Protein AF-A0A3N5QX60-F1 (afdb_monomer_lite)

Foldseek 3Di:
DDDDDDDDPDDDWDKDKDWFWFADDDPDPDRGFTWTKIWIWTDDLFWIKIKIFTQTQDWAWQQQKWKWFQAPVGDTDTDGDAPDDDDDPDDHGPRDTQHHRRMDIDIGTQDDDDPDHGDDFGWIWIFGAHPVRHTRGDTDIDTPQFDFDWDQDPVQQWIKTWTDRNQKIWIWIAHPDPVQHQEIEIDIPDPDAPLVCLRVVLSSVVVVVVVVRHDQFKGKYWDFKCDPPPQAQHQLLLLQQVLLVPDPQHDQQVQAGVDDGRWVVSQVSCQVVVSPVSVQVSLVVVQKGKGWPTKADFDKDFLLVHPCSVVVVVVPRDRNGIGGRMITTMMMMGGNDDD

Secondary structure (DSSP, 8-state):
---------------EEEEEE-----SSSSPPP--EEEEEEEE-SSEEEEEEEE-SSS-EEGGGEEEEEE-TT--EEEEE--SS--SSS------SEE-TT-EEEEEEETT--TTSPPP-SEEEEEEEB-TTS-B-S--EEEEE---EEEEEETTTTEEEEEEEETTEEEEEEEE-SGGGTTEEEEEEE--S-HHHHHHHHHHHHHHHHHTT-S-SSEEEEEEEESS-TTS---HHHHHHHHHHHH-TTEETTTTEESSS-HHHHHHHHHHHHTTTHHHHHHHHHTTEEEEEEEEEEEEEEEGGGSTTHHHHHTTT--TT-EEEEEEEEEEEEEE----

Structure (mmCIF, N/CA/C/O backbone):
data_AF-A0A3N5QX60-F1
#
_entry.id   AF-A0A3N5QX60-F1
#
loop_
_atom_site.group_PDB
_atom_site.id
_atom_site.type_symbol
_atom_site.label_atom_id
_atom_site.label_alt_id
_atom_site.label_comp_id
_atom_site.label_asym_id
_atom_site.label_entity_id
_atom_site.label_seq_id
_atom_site.pdbx_PDB_ins_code
_atom_site.Cartn_x
_atom_site.Cartn_y
_atom_site.Cartn_z
_atom_site.occupancy
_atom_site.B_iso_or_equiv
_atom_site.auth_seq_id
_atom_site.auth_comp_id
_atom_site.auth_asym_id
_atom_site.auth_atom_id
_atom_site.pdbx_PDB_model_num
ATOM 1 N N . MET A 1 1 ? 1.894 46.424 19.458 1.00 31.61 1 MET A N 1
ATOM 2 C CA . MET A 1 1 ? 1.059 45.534 20.292 1.00 31.61 1 MET A CA 1
ATOM 3 C C . MET A 1 1 ? 0.259 44.640 19.363 1.00 31.61 1 MET A C 1
ATOM 5 O O . MET A 1 1 ? -0.677 45.132 18.765 1.00 31.61 1 MET A O 1
ATOM 9 N N . ASN A 1 2 ? 0.708 43.403 19.141 1.00 24.83 2 ASN A N 1
ATOM 10 C CA . ASN A 1 2 ? -0.075 42.291 18.583 1.00 24.83 2 ASN A CA 1
ATOM 11 C C . ASN A 1 2 ? 0.822 41.050 18.665 1.00 24.83 2 ASN A C 1
ATOM 13 O O . ASN A 1 2 ? 1.744 40.888 17.868 1.00 24.83 2 ASN A O 1
ATOM 17 N N . ARG A 1 3 ? 0.618 40.228 19.699 1.00 24.77 3 ARG A N 1
ATOM 18 C CA . ARG A 1 3 ? 1.240 38.907 19.836 1.00 24.77 3 ARG A CA 1
ATOM 19 C C . ARG A 1 3 ? 0.167 37.849 19.603 1.00 24.77 3 ARG A C 1
ATOM 21 O O . ARG A 1 3 ? -0.812 37.797 20.333 1.00 24.77 3 ARG A O 1
ATOM 28 N N . LEU A 1 4 ? 0.413 37.048 18.570 1.00 27.22 4 LEU A N 1
ATOM 29 C CA . LEU A 1 4 ? 0.244 35.595 18.494 1.00 27.22 4 LEU A CA 1
ATOM 30 C C . LEU A 1 4 ? -0.446 34.939 19.705 1.00 27.22 4 LEU A C 1
ATOM 32 O O . LEU A 1 4 ? 0.179 34.742 20.746 1.00 27.22 4 LEU A O 1
ATOM 36 N N . CYS A 1 5 ? -1.686 34.489 19.512 1.00 24.23 5 CYS A N 1
ATOM 37 C CA . CYS A 1 5 ? -2.230 33.367 20.269 1.00 24.23 5 CYS A CA 1
ATOM 38 C C . CYS A 1 5 ? -1.714 32.067 19.641 1.00 24.23 5 CYS A C 1
ATOM 40 O O . CYS A 1 5 ? -2.121 31.680 18.547 1.00 24.23 5 CYS A O 1
ATOM 42 N N . GLN A 1 6 ? -0.790 31.411 20.341 1.00 26.48 6 GLN A N 1
ATOM 43 C CA . GLN A 1 6 ? -0.439 30.015 20.114 1.00 26.48 6 GLN A CA 1
ATOM 44 C C . GLN A 1 6 ? -1.632 29.141 20.518 1.00 26.48 6 GLN A C 1
ATOM 46 O O . GLN A 1 6 ? -2.034 29.128 21.680 1.00 26.48 6 GLN A O 1
ATOM 51 N N . HIS A 1 7 ? -2.188 28.392 19.566 1.00 27.83 7 HIS A N 1
ATOM 52 C CA . HIS A 1 7 ? -3.061 27.267 19.876 1.00 27.83 7 HIS A CA 1
ATOM 53 C C . HIS A 1 7 ? -2.195 26.091 20.339 1.00 27.83 7 HIS A C 1
ATOM 55 O O . HIS A 1 7 ? -1.573 25.406 19.530 1.00 27.83 7 HIS A O 1
ATOM 61 N N . ASN A 1 8 ? -2.170 25.858 21.651 1.00 28.53 8 ASN A N 1
ATOM 62 C CA . ASN A 1 8 ? -1.775 24.575 22.219 1.00 28.53 8 ASN A CA 1
ATOM 63 C C . ASN A 1 8 ? -2.813 23.528 21.795 1.00 28.53 8 ASN A C 1
ATOM 65 O O . ASN A 1 8 ? -3.962 23.570 22.238 1.00 28.53 8 ASN A O 1
ATOM 69 N N . GLN A 1 9 ? -2.412 22.596 20.932 1.00 32.88 9 GLN A N 1
ATOM 70 C CA . GLN A 1 9 ? -3.166 21.374 20.679 1.00 32.88 9 GLN A CA 1
ATOM 71 C C . GLN A 1 9 ? -3.038 20.474 21.910 1.00 32.88 9 GLN A C 1
ATOM 73 O O . GLN A 1 9 ? -2.057 19.754 22.076 1.00 32.88 9 GLN A O 1
ATOM 78 N N . ALA A 1 10 ? -4.026 20.530 22.799 1.00 31.88 10 ALA A N 1
ATOM 79 C CA . ALA A 1 10 ? -4.240 19.460 23.757 1.00 31.88 10 ALA A CA 1
ATOM 80 C C . ALA A 1 10 ? -4.752 18.247 22.968 1.00 31.88 10 ALA A C 1
ATOM 82 O O . ALA A 1 10 ? -5.873 18.259 22.459 1.00 31.88 10 ALA A O 1
ATOM 83 N N . HIS A 1 11 ? -3.922 17.214 22.817 1.00 36.66 11 HIS A N 1
ATOM 84 C CA . HIS A 1 11 ? -4.416 15.920 22.360 1.00 36.66 11 HIS A CA 1
ATOM 85 C C . HIS A 1 11 ? -5.479 15.427 23.355 1.00 36.66 11 HIS A C 1
ATOM 87 O O . HIS A 1 11 ? -5.250 15.512 24.565 1.00 36.66 11 HIS A O 1
ATOM 93 N N . PRO A 1 12 ? -6.634 14.920 22.896 1.00 36.47 12 PRO A N 1
ATOM 94 C CA . PRO A 1 12 ? -7.616 14.349 23.802 1.00 36.47 12 PRO A CA 1
ATOM 95 C C . PRO A 1 12 ? -7.031 13.086 24.448 1.00 36.47 12 PRO A C 1
ATOM 97 O O . PRO A 1 12 ? -6.850 12.059 23.797 1.00 36.47 12 PRO A O 1
ATOM 100 N N . CYS A 1 13 ? -6.721 13.168 25.742 1.00 37.12 13 CYS A N 1
ATOM 101 C CA . CYS A 1 13 ? -6.449 11.999 26.569 1.00 37.12 13 CYS A CA 1
ATOM 102 C C . CYS A 1 13 ? -7.779 11.290 26.835 1.00 37.12 13 CYS A C 1
ATOM 104 O O . CYS A 1 13 ? -8.559 11.727 27.680 1.00 37.12 13 CYS A O 1
ATOM 106 N N . PHE A 1 14 ? -8.045 10.204 26.116 1.00 43.28 14 PHE A N 1
ATOM 107 C CA . PHE A 1 14 ? -9.149 9.311 26.448 1.00 43.28 14 PHE A CA 1
ATOM 108 C C . PHE A 1 14 ? -8.724 8.394 27.596 1.00 43.28 14 PHE A C 1
ATOM 110 O O . PHE A 1 14 ? -7.724 7.685 27.488 1.00 43.28 14 PHE A O 1
ATOM 117 N N . TRP A 1 15 ? -9.482 8.425 28.692 1.00 41.03 15 TRP A N 1
ATOM 118 C CA . TRP A 1 15 ? -9.365 7.479 29.797 1.00 41.03 15 TRP A CA 1
ATOM 119 C C . TRP A 1 15 ? -10.534 6.503 29.722 1.00 41.03 15 TRP A C 1
ATOM 121 O O . TRP A 1 15 ? -11.690 6.923 29.733 1.00 41.03 15 TRP A O 1
ATOM 131 N N . PHE A 1 16 ? -10.232 5.210 29.670 1.00 45.88 16 PHE A N 1
ATOM 132 C CA . PHE A 1 16 ? -11.214 4.155 29.895 1.00 45.88 16 PHE A CA 1
ATOM 133 C C . PHE A 1 16 ? -10.992 3.594 31.301 1.00 45.88 16 PHE A C 1
ATOM 135 O O . PHE A 1 16 ? -9.878 3.190 31.635 1.00 45.88 16 PHE A O 1
ATOM 142 N N . LEU A 1 17 ? -12.043 3.613 32.124 1.00 40.19 17 LEU A N 1
ATOM 143 C CA . LEU A 1 17 ? -12.053 3.046 33.470 1.00 40.19 17 LEU A CA 1
ATOM 144 C C . LEU A 1 17 ? -12.750 1.685 33.424 1.00 40.19 17 LEU A C 1
ATOM 146 O O . LEU A 1 17 ? -13.923 1.615 33.059 1.00 40.19 17 LEU A O 1
ATOM 150 N N . LEU A 1 18 ? -12.047 0.621 33.813 1.00 51.09 18 LEU A N 1
ATOM 151 C CA . LEU A 1 18 ? -12.627 -0.713 33.950 1.00 51.09 18 LEU A CA 1
ATOM 152 C C . LEU A 1 18 ? -12.211 -1.324 35.294 1.00 51.09 18 LEU A C 1
ATOM 154 O O . LEU A 1 18 ? -11.022 -1.454 35.585 1.00 51.09 18 LEU A O 1
ATOM 158 N N . ILE A 1 19 ? -13.200 -1.691 36.111 1.00 46.34 19 ILE A N 1
ATOM 159 C CA . ILE A 1 19 ? -13.007 -2.296 37.436 1.00 46.34 19 ILE A CA 1
ATOM 160 C C . ILE A 1 19 ? -13.284 -3.798 37.325 1.00 46.34 19 ILE A C 1
ATOM 162 O O . ILE A 1 19 ? -14.345 -4.187 36.835 1.00 46.34 19 ILE A O 1
ATOM 166 N N . LEU A 1 20 ? -12.346 -4.637 37.779 1.00 51.44 20 LEU A N 1
ATOM 167 C CA . LEU A 1 20 ? -12.436 -6.096 37.688 1.00 51.44 20 LEU A CA 1
ATOM 168 C C . LEU A 1 20 ? -12.445 -6.745 39.080 1.00 51.44 20 LEU A C 1
ATOM 170 O O . LEU A 1 20 ? -11.587 -6.449 39.906 1.00 51.44 20 LEU A O 1
ATOM 174 N N . PHE A 1 21 ? -13.365 -7.684 39.313 1.00 44.28 21 PHE A N 1
ATOM 175 C CA . PHE A 1 21 ? -13.445 -8.482 40.543 1.00 44.28 21 PHE A CA 1
ATOM 176 C C . PHE A 1 21 ? -13.280 -9.973 40.226 1.00 44.28 21 PHE A C 1
ATOM 178 O O . PHE A 1 21 ? -13.957 -10.471 39.325 1.00 44.28 21 PHE A O 1
ATOM 185 N N . LEU A 1 22 ? -12.436 -10.699 40.974 1.00 48.44 22 LEU A N 1
ATOM 186 C CA . LEU A 1 22 ? -12.289 -12.156 40.850 1.00 48.44 22 LEU A CA 1
ATOM 187 C C . LEU A 1 22 ? -12.223 -12.879 42.189 1.00 48.44 22 LEU A C 1
ATOM 189 O O . LEU A 1 22 ? -11.431 -12.543 43.060 1.00 48.44 22 LEU A O 1
ATOM 193 N N . LEU A 1 23 ? -12.996 -13.959 42.287 1.00 43.53 23 LEU A N 1
ATOM 194 C CA . LEU A 1 23 ? -12.935 -14.926 43.375 1.00 43.53 23 LEU A CA 1
ATOM 195 C C . LEU A 1 23 ? -12.066 -16.108 42.938 1.00 43.53 23 LEU A C 1
ATOM 197 O O . LEU A 1 23 ? -12.388 -16.800 41.973 1.00 43.53 23 LEU A O 1
ATOM 201 N N . ILE A 1 24 ? -10.975 -16.352 43.656 1.00 48.09 24 ILE A N 1
ATOM 202 C CA . ILE A 1 24 ? -10.217 -17.603 43.543 1.00 48.09 24 ILE A CA 1
ATOM 203 C C . ILE A 1 24 ? -10.946 -18.647 44.402 1.00 48.09 24 ILE A C 1
ATOM 205 O O . ILE A 1 24 ? -11.654 -18.280 45.328 1.00 48.09 24 ILE A O 1
ATOM 209 N N . ALA A 1 25 ? -10.830 -19.943 44.117 1.00 39.41 25 ALA A N 1
ATOM 210 C CA . ALA A 1 25 ? -11.305 -21.004 45.009 1.00 39.41 25 ALA A CA 1
ATOM 211 C C . ALA A 1 25 ? -10.156 -21.981 45.270 1.00 39.41 25 ALA A C 1
ATOM 213 O O . ALA A 1 25 ? -9.775 -22.759 44.397 1.00 39.41 25 ALA A O 1
ATOM 214 N N . GLY A 1 26 ? -9.569 -21.920 46.466 1.00 39.22 26 GLY A N 1
ATOM 215 C CA . GLY A 1 26 ? -8.506 -22.830 46.883 1.00 39.22 26 GLY A CA 1
ATOM 216 C C . GLY A 1 26 ? -9.076 -24.174 47.340 1.00 39.22 26 GLY A C 1
ATOM 217 O O . GLY A 1 26 ? -9.990 -24.225 48.160 1.00 39.22 26 GLY A O 1
ATOM 218 N N . ARG A 1 27 ? -8.522 -25.290 46.848 1.00 44.59 27 ARG A N 1
ATOM 219 C CA . ARG A 1 27 ? -8.764 -26.626 47.426 1.00 44.59 27 ARG A CA 1
ATOM 220 C C . ARG A 1 27 ? -7.953 -26.771 48.719 1.00 44.59 27 ARG A C 1
ATOM 222 O O . ARG A 1 27 ? -6.870 -27.340 48.723 1.00 44.59 27 ARG A O 1
ATOM 229 N N . GLY A 1 28 ? -8.472 -26.224 49.811 1.00 51.56 28 GLY A N 1
ATOM 230 C CA . GLY A 1 28 ? -7.872 -26.292 51.145 1.00 51.56 28 GLY A CA 1
ATOM 231 C C . GLY A 1 28 ? -8.452 -25.195 52.031 1.00 51.56 28 GLY A C 1
ATOM 232 O O . GLY A 1 28 ? -8.755 -24.129 51.523 1.00 51.56 28 GLY A O 1
ATOM 233 N N . ARG A 1 29 ? -8.635 -25.453 53.332 1.00 49.56 29 ARG A N 1
ATOM 234 C CA . ARG A 1 29 ? -9.373 -24.632 54.325 1.00 49.56 29 ARG A CA 1
ATOM 235 C C . ARG A 1 29 ? -8.901 -23.171 54.540 1.00 49.56 29 ARG A C 1
ATOM 237 O O . ARG A 1 29 ? -9.312 -22.559 55.518 1.00 49.56 29 ARG A O 1
ATOM 244 N N . ALA A 1 30 ? -8.055 -22.612 53.681 1.00 55.94 30 ALA A N 1
ATOM 245 C CA . ALA A 1 30 ? -7.732 -21.191 53.681 1.00 55.94 30 ALA A CA 1
ATOM 246 C C . ALA A 1 30 ? -8.685 -20.467 52.723 1.00 55.94 30 ALA A C 1
ATOM 248 O O . ALA A 1 30 ? -8.846 -20.895 51.578 1.00 55.94 30 ALA A O 1
ATOM 249 N N . GLU A 1 31 ? -9.323 -19.392 53.190 1.00 55.28 31 GLU A N 1
ATOM 250 C CA . GLU A 1 31 ? -10.114 -18.536 52.311 1.00 55.28 31 GLU A CA 1
ATOM 251 C C . GLU A 1 31 ? -9.250 -18.094 51.119 1.00 55.28 31 GLU A C 1
ATOM 253 O O . GLU A 1 31 ? -8.111 -17.651 51.303 1.00 55.28 31 GLU A O 1
ATOM 258 N N . PRO A 1 32 ? -9.740 -18.267 49.887 1.00 59.19 32 PRO A N 1
ATOM 259 C CA . PRO A 1 32 ? -8.989 -17.890 48.708 1.00 59.19 32 PRO A CA 1
ATOM 260 C C . PRO A 1 32 ? -8.745 -16.381 48.700 1.00 59.19 32 PRO A C 1
ATOM 262 O O . PRO A 1 32 ? -9.680 -15.588 48.806 1.00 59.19 32 PRO A O 1
ATOM 265 N N . ALA A 1 33 ? -7.483 -15.981 48.539 1.00 64.56 33 ALA A N 1
ATOM 266 C CA . ALA A 1 33 ? -7.143 -14.580 48.354 1.00 64.56 33 ALA A CA 1
ATOM 267 C C . ALA A 1 33 ? -7.818 -14.070 47.072 1.00 64.56 33 ALA A C 1
ATOM 269 O O . ALA A 1 33 ? -7.550 -14.557 45.978 1.00 64.56 33 ALA A O 1
ATOM 270 N N . VAL A 1 34 ? -8.722 -13.105 47.210 1.00 66.19 34 VAL A N 1
ATOM 271 C CA . VAL A 1 34 ? -9.360 -12.420 46.084 1.00 66.19 34 VAL A CA 1
ATOM 272 C C . VAL A 1 34 ? -8.326 -11.477 45.485 1.00 66.19 34 VAL A C 1
ATOM 274 O O . VAL A 1 34 ? -7.945 -10.485 46.110 1.00 66.19 34 VAL A O 1
ATOM 277 N N . LEU A 1 35 ? -7.855 -11.790 44.280 1.00 71.88 35 LEU A N 1
ATOM 278 C CA . LEU A 1 35 ? -7.084 -10.838 43.496 1.00 71.88 35 LEU A CA 1
ATOM 279 C C . LEU A 1 35 ? -8.052 -9.876 42.806 1.00 71.88 35 LEU A C 1
ATOM 281 O O . LEU A 1 35 ? -8.957 -10.292 42.083 1.00 71.88 35 LEU A O 1
ATOM 285 N N . SER A 1 36 ? -7.862 -8.582 43.038 1.00 78.44 36 SER A N 1
ATOM 286 C CA . SER A 1 36 ? -8.677 -7.523 42.450 1.00 78.44 36 SER A CA 1
ATOM 287 C C . SER A 1 36 ? -7.752 -6.484 41.844 1.00 78.44 36 SER A C 1
ATOM 289 O O . SER A 1 36 ? -6.763 -6.102 42.470 1.00 78.44 36 SER A O 1
ATOM 291 N N . PHE A 1 37 ? -8.051 -6.045 40.626 1.00 80.56 37 PHE A N 1
ATOM 292 C CA . PHE A 1 37 ? -7.225 -5.079 39.917 1.00 80.56 37 PHE A CA 1
ATOM 293 C C . PHE A 1 37 ? -8.075 -4.106 39.117 1.00 80.56 37 PHE A C 1
ATOM 295 O O . PHE A 1 37 ? -9.157 -4.428 38.626 1.00 80.56 37 PHE A O 1
ATOM 302 N N . GLU A 1 38 ? -7.521 -2.920 38.931 1.00 83.25 38 GLU A N 1
ATOM 303 C CA . GLU A 1 38 ? -8.011 -1.920 37.996 1.00 83.25 38 GLU A CA 1
ATOM 304 C C . GLU A 1 38 ? -6.978 -1.766 36.884 1.00 83.25 38 GLU A C 1
ATOM 306 O O . GLU A 1 38 ? -5.782 -1.654 37.162 1.00 83.25 38 GLU A O 1
ATOM 311 N N . VAL A 1 39 ? -7.427 -1.753 35.630 1.00 80.12 39 VAL A N 1
ATOM 312 C CA . VAL A 1 39 ? -6.553 -1.499 34.482 1.00 80.12 39 VAL A CA 1
ATOM 313 C C . VAL A 1 39 ? -7.056 -0.260 33.760 1.00 80.12 39 VAL A C 1
ATOM 315 O O . VAL A 1 39 ? -8.154 -0.253 33.209 1.00 80.12 39 VAL A O 1
ATOM 318 N N . GLN A 1 40 ? -6.231 0.782 33.739 1.00 79.44 40 GLN A N 1
ATOM 319 C CA . GLN A 1 40 ? -6.454 1.983 32.944 1.00 79.44 40 GLN A CA 1
ATOM 320 C C . GLN A 1 40 ? -5.528 1.945 31.731 1.00 79.44 40 GLN A C 1
ATOM 322 O O . GLN A 1 40 ? -4.337 1.655 31.849 1.00 79.44 40 GLN A O 1
ATOM 327 N N . VAL A 1 41 ? -6.064 2.260 30.556 1.00 73.75 41 VAL A N 1
ATOM 328 C CA . VAL A 1 41 ? -5.290 2.282 29.312 1.00 73.75 41 VAL A CA 1
ATOM 329 C C . VAL A 1 41 ? -5.229 3.706 28.791 1.00 73.75 41 VAL A C 1
ATOM 331 O O . VAL A 1 41 ? -6.261 4.348 28.595 1.00 73.75 41 VAL A O 1
ATOM 334 N N . ARG A 1 42 ? -4.013 4.188 28.536 1.00 75.00 42 ARG A N 1
ATOM 335 C CA . ARG A 1 42 ? -3.743 5.478 27.902 1.00 75.00 42 ARG A CA 1
ATOM 336 C C . ARG A 1 42 ? -2.978 5.258 26.609 1.00 75.00 42 ARG A C 1
ATOM 338 O O . ARG A 1 42 ? -1.945 4.597 26.589 1.00 75.00 42 ARG A O 1
ATOM 345 N N . VAL A 1 43 ? -3.458 5.845 25.521 1.00 68.06 43 VAL A N 1
ATOM 346 C CA . VAL A 1 43 ? -2.752 5.825 24.237 1.00 68.06 43 VAL A CA 1
ATOM 347 C C . VAL A 1 43 ? -1.959 7.116 24.109 1.00 68.06 43 VAL A C 1
ATOM 349 O O . VAL A 1 43 ? -2.535 8.197 24.047 1.00 68.06 43 VAL A O 1
ATOM 352 N N . GLU A 1 44 ? -0.638 7.005 24.065 1.00 72.88 44 GLU A N 1
ATOM 353 C CA . GLU A 1 44 ? 0.271 8.122 23.812 1.00 72.88 44 GLU A CA 1
ATOM 354 C C . GLU A 1 44 ? 0.747 8.101 22.352 1.00 72.88 44 GLU A C 1
ATOM 356 O O . GLU A 1 44 ? 0.478 7.157 21.596 1.00 72.88 44 GLU A O 1
ATOM 361 N N . ALA A 1 45 ? 1.441 9.158 21.923 1.00 62.94 45 ALA A N 1
ATOM 362 C CA . ALA A 1 45 ? 1.909 9.294 20.544 1.00 62.94 45 ALA A CA 1
ATOM 363 C C . ALA A 1 45 ? 2.785 8.104 20.112 1.00 62.94 45 ALA A C 1
ATOM 365 O O . ALA A 1 45 ? 2.600 7.565 19.021 1.00 62.94 45 ALA A O 1
ATOM 366 N N . ASP A 1 46 ? 3.667 7.639 20.997 1.00 66.62 46 ASP A N 1
ATOM 367 C CA . ASP A 1 46 ? 4.681 6.620 20.734 1.00 66.62 46 ASP A CA 1
ATOM 368 C C . ASP A 1 46 ? 4.514 5.344 21.572 1.00 66.62 46 ASP A C 1
ATOM 370 O O . ASP A 1 46 ? 5.297 4.419 21.401 1.00 66.62 46 ASP A O 1
ATOM 374 N N . LYS A 1 47 ? 3.514 5.235 22.455 1.00 74.44 47 LYS A N 1
ATOM 375 C CA . LYS A 1 47 ? 3.288 4.027 23.268 1.00 74.44 47 LYS A CA 1
ATOM 376 C C . LYS A 1 47 ? 1.831 3.847 23.695 1.00 74.44 47 LYS A C 1
ATOM 378 O O . LYS A 1 47 ? 1.055 4.795 23.696 1.00 74.44 47 LYS A O 1
ATOM 383 N N . ILE A 1 48 ? 1.452 2.626 24.057 1.00 70.25 48 ILE A N 1
ATOM 384 C CA . ILE A 1 48 ? 0.249 2.344 24.853 1.00 70.25 48 ILE A CA 1
ATOM 385 C C . ILE A 1 48 ? 0.710 2.172 26.296 1.00 70.25 48 ILE A C 1
ATOM 387 O O . ILE A 1 48 ? 1.597 1.370 26.552 1.00 70.25 48 ILE A O 1
ATOM 391 N N . VAL A 1 49 ? 0.157 2.929 27.233 1.00 78.69 49 VAL A N 1
ATOM 392 C CA . VAL A 1 49 ? 0.462 2.809 28.659 1.00 78.69 49 VAL A CA 1
ATOM 393 C C . VAL A 1 49 ? -0.691 2.105 29.352 1.00 78.69 49 VAL A C 1
ATOM 395 O O . VAL A 1 49 ? -1.831 2.556 29.295 1.00 78.69 49 VAL A O 1
ATOM 398 N N . PHE A 1 50 ? -0.374 1.006 30.020 1.00 80.19 50 PHE A N 1
ATOM 399 C CA . PHE A 1 50 ? -1.274 0.263 30.886 1.00 80.19 50 PHE A CA 1
ATOM 400 C C . PHE A 1 50 ? -0.930 0.627 32.323 1.00 80.19 50 PHE A C 1
ATOM 402 O O . PHE A 1 50 ? 0.162 0.312 32.790 1.00 80.19 50 PHE A O 1
ATOM 409 N N . ARG A 1 51 ? -1.832 1.300 33.026 1.00 84.56 51 ARG A N 1
ATOM 410 C CA . ARG A 1 51 ? -1.711 1.510 34.465 1.00 84.56 51 ARG A CA 1
ATOM 411 C C . ARG A 1 51 ? -2.517 0.431 35.169 1.00 84.56 51 ARG A C 1
ATOM 413 O O . ARG A 1 51 ? -3.728 0.361 34.984 1.00 84.56 51 ARG A O 1
ATOM 420 N N . VAL A 1 52 ? -1.842 -0.402 35.950 1.00 83.56 52 VAL A N 1
ATOM 421 C CA . VAL A 1 52 ? -2.472 -1.466 36.732 1.00 83.56 52 VAL A CA 1
ATOM 422 C C . VAL A 1 52 ? -2.413 -1.098 38.207 1.00 83.56 52 VAL A C 1
ATOM 424 O O . VAL A 1 52 ? -1.322 -0.895 38.740 1.00 83.56 52 VAL A O 1
ATOM 427 N N . THR A 1 53 ? -3.570 -1.031 38.860 1.00 86.06 53 THR A N 1
ATOM 428 C CA . THR A 1 53 ? -3.699 -0.843 40.311 1.00 86.06 53 THR A CA 1
ATOM 429 C C . THR A 1 53 ? -4.042 -2.180 40.957 1.00 86.06 53 THR A C 1
ATOM 431 O O . THR A 1 53 ? -5.009 -2.821 40.542 1.00 86.06 53 THR A O 1
ATOM 434 N N . ASN A 1 54 ? -3.304 -2.595 41.988 1.00 87.62 54 ASN A N 1
ATOM 435 C CA . ASN A 1 54 ? -3.708 -3.725 42.827 1.00 87.62 54 ASN A CA 1
ATOM 436 C C . ASN A 1 54 ? -4.770 -3.264 43.834 1.00 87.62 54 ASN A C 1
ATOM 438 O O . ASN A 1 54 ? -4.473 -2.504 44.749 1.00 87.62 54 ASN A O 1
ATOM 442 N N . LEU A 1 55 ? -6.009 -3.713 43.669 1.00 86.50 55 LEU A N 1
ATOM 443 C CA . LEU A 1 55 ? -7.108 -3.436 44.599 1.00 86.50 55 LEU A CA 1
ATOM 444 C C . LEU A 1 55 ? -7.227 -4.510 45.695 1.00 86.50 55 LEU A C 1
ATOM 446 O O . LEU A 1 55 ? -8.012 -4.352 46.629 1.00 86.50 55 LEU A O 1
ATOM 450 N N . GLY A 1 56 ? -6.493 -5.619 45.570 1.00 84.38 56 GLY A N 1
ATOM 451 C CA . GLY A 1 56 ? -6.489 -6.718 46.526 1.00 84.38 56 GLY A CA 1
ATOM 452 C C . GLY A 1 56 ? -5.584 -6.454 47.738 1.00 84.38 56 GLY A C 1
ATOM 453 O O . GLY A 1 56 ? -4.632 -5.678 47.658 1.00 84.38 56 GLY A O 1
ATOM 454 N N . PRO A 1 57 ? -5.840 -7.124 48.876 1.00 84.00 57 PRO A N 1
ATOM 455 C CA . PRO A 1 57 ? -5.021 -6.986 50.082 1.00 84.00 57 PRO A CA 1
ATOM 456 C C . PRO A 1 57 ? -3.665 -7.708 49.982 1.00 84.00 57 PRO A C 1
ATOM 458 O O . PRO A 1 57 ? -2.754 -7.417 50.754 1.00 84.00 57 PRO A O 1
ATOM 461 N N . ALA A 1 58 ? -3.523 -8.662 49.054 1.00 83.94 58 ALA A N 1
ATOM 462 C CA . ALA A 1 58 ? -2.301 -9.433 48.855 1.00 83.94 58 ALA A CA 1
ATOM 463 C C . ALA A 1 58 ? -1.372 -8.751 47.844 1.00 83.94 58 ALA A C 1
ATOM 465 O O . ALA A 1 58 ? -1.818 -8.292 46.793 1.00 83.94 58 ALA A O 1
ATOM 466 N N . ALA A 1 59 ? -0.071 -8.721 48.142 1.00 83.38 59 ALA A N 1
ATOM 467 C CA . ALA A 1 59 ? 0.930 -8.244 47.196 1.00 83.38 59 ALA A CA 1
ATOM 468 C C . ALA A 1 59 ? 1.090 -9.231 46.029 1.00 83.38 59 ALA A C 1
ATOM 470 O O . ALA A 1 59 ? 1.083 -10.446 46.233 1.00 83.38 59 ALA A O 1
ATOM 471 N N . VAL A 1 60 ? 1.266 -8.710 44.816 1.00 79.25 60 VAL A N 1
ATOM 472 C CA . VAL A 1 60 ? 1.357 -9.524 43.593 1.00 79.25 60 VAL A CA 1
ATOM 473 C C . VAL A 1 60 ? 2.695 -9.280 42.921 1.00 79.25 60 VAL A C 1
ATOM 475 O O . VAL A 1 60 ? 3.065 -8.141 42.668 1.00 79.25 60 VAL A O 1
ATOM 478 N N . LEU A 1 61 ? 3.444 -10.341 42.629 1.00 77.75 61 LEU A N 1
ATOM 479 C CA . LEU A 1 61 ? 4.739 -10.219 41.957 1.00 77.75 61 LEU A CA 1
ATOM 480 C C . LEU A 1 61 ? 4.560 -9.643 40.546 1.00 77.75 61 LEU A C 1
ATOM 482 O O . LEU A 1 61 ? 3.686 -10.083 39.808 1.00 77.75 61 LEU A O 1
ATOM 486 N N . GLY A 1 62 ? 5.380 -8.667 40.149 1.00 67.44 62 GLY A N 1
ATOM 487 C CA . GLY A 1 62 ? 5.235 -8.002 38.847 1.00 67.44 62 GLY A CA 1
ATOM 488 C C . GLY A 1 62 ? 5.388 -8.937 37.636 1.00 67.44 62 GLY A C 1
ATOM 489 O O . GLY A 1 62 ? 4.810 -8.667 36.586 1.00 67.44 62 GLY A O 1
ATOM 490 N N . GLU A 1 63 ? 6.102 -10.059 37.785 1.00 69.94 63 GLU A N 1
ATOM 491 C CA . GLU A 1 63 ? 6.230 -11.132 36.772 1.00 69.94 63 GLU A CA 1
ATOM 492 C C . GLU A 1 63 ? 4.909 -11.784 36.375 1.00 69.94 63 GLU A C 1
ATOM 494 O O . GLU A 1 63 ? 4.773 -12.303 35.269 1.00 69.94 63 GLU A O 1
ATOM 499 N N . ASN A 1 64 ? 3.923 -11.725 37.261 1.00 72.19 64 ASN A N 1
ATOM 500 C CA . ASN A 1 64 ? 2.627 -12.343 37.055 1.00 72.19 64 ASN A CA 1
ATOM 501 C C . ASN A 1 64 ? 1.725 -11.529 36.124 1.00 72.19 64 ASN A C 1
ATOM 503 O O . ASN A 1 64 ? 0.685 -12.021 35.680 1.00 72.19 64 ASN A O 1
ATOM 507 N N . LEU A 1 65 ? 2.099 -10.287 35.805 1.00 70.25 65 LEU A N 1
ATOM 508 C CA . LEU A 1 65 ? 1.317 -9.456 34.908 1.00 70.25 65 LEU A CA 1
ATOM 509 C C . LEU A 1 65 ? 1.703 -9.695 33.444 1.00 70.25 65 LEU A C 1
ATOM 511 O O . LEU A 1 65 ? 2.836 -9.435 33.035 1.00 70.25 65 LEU A O 1
ATOM 515 N N . VAL A 1 66 ? 0.735 -10.148 32.645 1.00 70.69 66 VAL A N 1
ATOM 516 C CA . VAL A 1 66 ? 0.921 -10.481 31.229 1.00 70.69 66 VAL A CA 1
ATOM 517 C C . VAL A 1 66 ? -0.043 -9.670 30.369 1.00 70.69 66 VAL A C 1
ATOM 519 O O . VAL A 1 66 ? -1.255 -9.902 30.349 1.00 70.69 66 VAL A O 1
ATOM 522 N N . VAL A 1 67 ? 0.500 -8.742 29.589 1.00 66.94 67 VAL A N 1
ATOM 523 C CA . VAL A 1 67 ? -0.267 -8.051 28.549 1.00 66.94 67 VAL A CA 1
ATOM 524 C C . VAL A 1 67 ? -0.177 -8.864 27.263 1.00 66.94 67 VAL A C 1
ATOM 526 O O . VAL A 1 67 ? 0.916 -9.153 26.777 1.00 66.94 67 VAL A O 1
ATOM 529 N N . GLU A 1 68 ? -1.325 -9.235 26.710 1.00 70.56 68 GLU A N 1
ATOM 530 C CA . GLU A 1 68 ? -1.455 -9.970 25.460 1.00 70.56 68 GLU A CA 1
ATOM 531 C C . GLU A 1 68 ? -2.093 -9.084 24.375 1.00 70.56 68 GLU A C 1
ATOM 533 O O . GLU A 1 68 ? -3.184 -8.556 24.561 1.00 70.56 68 GLU A O 1
ATOM 538 N N . GLN A 1 69 ? -1.468 -8.926 23.208 1.00 67.19 69 GLN A N 1
ATOM 539 C CA . GLN A 1 69 ? -2.169 -8.385 22.029 1.00 67.19 69 GLN A CA 1
ATOM 540 C C . GLN A 1 69 ? -2.596 -9.528 21.130 1.00 67.19 69 GLN A C 1
ATOM 542 O O . GLN A 1 69 ? -1.787 -10.405 20.820 1.00 67.19 69 GLN A O 1
ATOM 547 N N . TRP A 1 70 ? -3.853 -9.477 20.710 1.00 64.50 70 TRP A N 1
ATOM 548 C CA . TRP A 1 70 ? -4.453 -10.435 19.804 1.00 64.50 70 TRP A CA 1
ATOM 549 C C . TRP A 1 70 ? -4.692 -9.732 18.473 1.00 64.50 70 TRP A C 1
ATOM 551 O O . TRP A 1 70 ? -5.249 -8.635 18.427 1.00 64.50 70 TRP A O 1
ATOM 561 N N . ASP A 1 71 ? -4.262 -10.347 17.380 1.00 59.09 71 ASP A N 1
ATOM 562 C CA . ASP A 1 71 ? -4.712 -9.914 16.061 1.00 59.09 71 ASP A CA 1
ATOM 563 C C . ASP A 1 71 ? -5.950 -10.695 15.607 1.00 59.09 71 ASP A C 1
ATOM 565 O O . ASP A 1 71 ? -6.393 -11.645 16.256 1.00 59.09 71 ASP A O 1
ATOM 569 N N . GLU A 1 72 ? -6.528 -10.283 14.478 1.00 52.97 72 GLU A N 1
ATOM 570 C CA . GLU A 1 72 ? -7.748 -10.883 13.922 1.00 52.97 72 GLU A CA 1
ATOM 571 C C . GLU A 1 72 ? -7.603 -12.378 13.587 1.00 52.97 72 GLU A C 1
ATOM 573 O O . GLU A 1 72 ? -8.607 -13.074 13.451 1.00 52.97 72 GLU A O 1
ATOM 578 N N . ILE A 1 73 ? -6.370 -12.889 13.484 1.00 49.31 73 ILE A N 1
ATOM 579 C CA . ILE A 1 73 ? -6.076 -14.302 13.212 1.00 49.31 73 ILE A CA 1
ATOM 580 C C . ILE A 1 73 ? -5.654 -15.079 14.471 1.00 49.31 73 ILE A C 1
ATOM 582 O O . ILE A 1 73 ? -5.208 -16.222 14.369 1.00 49.31 73 ILE A O 1
ATOM 586 N N . GLY A 1 74 ? -5.802 -14.484 15.659 1.00 56.56 74 GLY A N 1
ATOM 587 C CA . GLY A 1 74 ? -5.567 -15.139 16.946 1.00 56.56 74 GLY A CA 1
ATOM 588 C C . GLY A 1 74 ? -4.095 -15.295 17.332 1.00 56.56 74 GLY A C 1
ATOM 589 O O . GLY A 1 74 ? -3.787 -16.083 18.228 1.00 56.56 74 GLY A O 1
ATOM 590 N N . ARG A 1 75 ? -3.162 -14.574 16.692 1.00 58.25 75 ARG A N 1
ATOM 591 C CA . ARG A 1 75 ? -1.768 -14.539 17.163 1.00 58.25 75 ARG A CA 1
ATOM 592 C C . ARG A 1 75 ? -1.697 -13.729 18.447 1.00 58.25 75 ARG A C 1
ATOM 594 O O . ARG A 1 75 ? -2.182 -12.603 18.501 1.00 58.25 75 ARG A O 1
ATOM 601 N N . VAL A 1 76 ? -1.042 -14.305 19.450 1.00 60.28 76 VAL A N 1
ATOM 602 C CA . VAL A 1 76 ? -0.912 -13.725 20.788 1.00 60.28 76 VAL A CA 1
ATOM 603 C C . VAL A 1 76 ? 0.515 -13.241 21.007 1.00 60.28 76 VAL A C 1
ATOM 605 O O . VAL A 1 76 ? 1.459 -14.030 20.952 1.00 60.28 76 VAL A O 1
ATOM 608 N N . TRP A 1 77 ? 0.674 -11.954 21.300 1.00 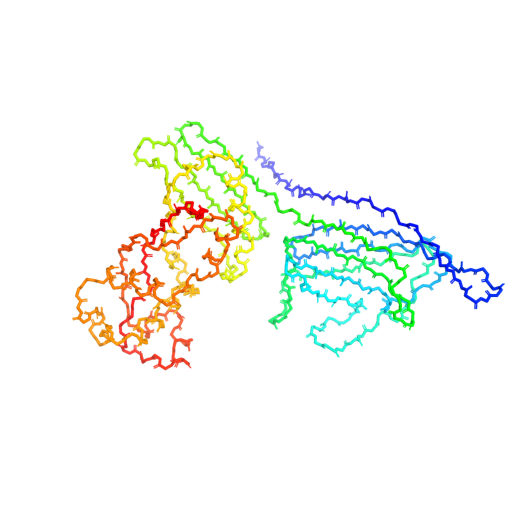61.69 77 TRP A N 1
ATOM 609 C CA . TRP A 1 77 ? 1.958 -11.357 21.675 1.00 61.69 77 TRP A CA 1
ATOM 610 C C . TRP A 1 77 ? 1.977 -11.085 23.164 1.00 61.69 77 TRP A C 1
ATOM 612 O O . TRP A 1 77 ? 1.160 -10.302 23.630 1.00 61.69 77 TRP A O 1
ATOM 622 N N . ARG A 1 78 ? 2.902 -11.711 23.898 1.00 64.81 78 ARG A N 1
ATOM 623 C CA . ARG A 1 78 ? 3.017 -11.557 25.353 1.00 64.81 78 ARG A CA 1
ATOM 624 C C . ARG A 1 78 ? 4.075 -10.532 25.724 1.00 64.81 78 ARG A C 1
ATOM 626 O O . ARG A 1 78 ? 5.217 -10.633 25.281 1.00 64.81 78 ARG A O 1
ATOM 633 N N . PHE A 1 79 ? 3.699 -9.615 26.602 1.00 62.22 79 PHE A N 1
ATOM 634 C CA . PHE A 1 79 ? 4.597 -8.713 27.307 1.00 62.22 79 PHE A CA 1
ATOM 635 C C . PHE A 1 79 ? 4.528 -9.013 28.803 1.00 62.22 79 PHE A C 1
ATOM 637 O O . PHE A 1 79 ? 3.457 -8.927 29.403 1.00 62.22 79 PHE A O 1
ATOM 644 N N . ALA A 1 80 ? 5.675 -9.356 29.389 1.00 60.06 80 ALA A N 1
ATOM 645 C CA . ALA A 1 80 ? 5.868 -9.391 30.835 1.00 60.06 80 ALA A CA 1
ATOM 646 C C . ALA A 1 80 ? 6.515 -8.072 31.278 1.00 60.06 80 ALA A C 1
ATOM 648 O O . ALA A 1 80 ? 7.389 -7.544 30.581 1.00 60.06 80 ALA A O 1
ATOM 649 N N . ALA A 1 81 ? 6.081 -7.524 32.412 1.00 53.34 81 ALA A N 1
ATOM 650 C CA . ALA A 1 81 ? 6.625 -6.278 32.939 1.00 53.34 81 ALA A CA 1
ATOM 651 C C . ALA A 1 81 ? 8.130 -6.435 33.235 1.00 53.34 81 ALA A C 1
ATOM 653 O O . ALA A 1 81 ? 8.522 -7.215 34.105 1.00 53.34 81 ALA A O 1
ATOM 654 N N . SER A 1 82 ? 8.973 -5.665 32.536 1.00 55.19 82 SER A N 1
ATOM 655 C CA . SER A 1 82 ? 10.422 -5.628 32.752 1.00 55.19 82 SER A CA 1
ATOM 656 C C . SER A 1 82 ? 10.944 -4.195 32.878 1.00 55.19 82 SER A C 1
ATOM 658 O O . SER A 1 82 ? 10.575 -3.350 32.059 1.00 55.19 82 SER A O 1
ATOM 660 N N . PRO A 1 83 ? 11.835 -3.902 33.846 1.00 44.97 83 PRO A N 1
ATOM 661 C CA . PRO A 1 83 ? 12.531 -2.619 33.915 1.00 44.97 83 PRO A CA 1
ATOM 662 C C . PRO A 1 83 ? 13.663 -2.476 32.874 1.00 44.97 83 PRO A C 1
ATOM 664 O O . PRO A 1 83 ? 14.191 -1.377 32.712 1.00 44.97 83 PRO A O 1
ATOM 667 N N . LEU A 1 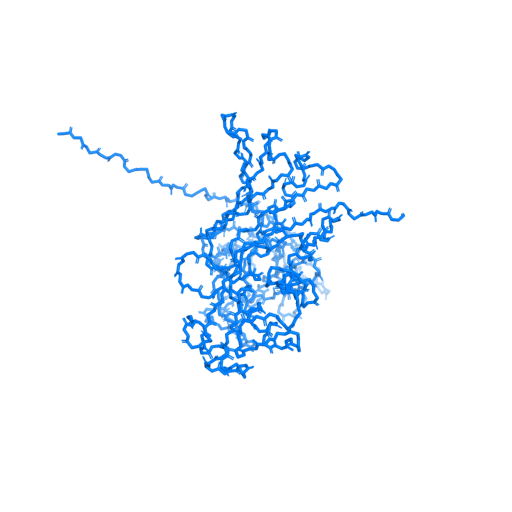84 ? 14.030 -3.539 32.140 1.00 44.38 84 LEU A N 1
ATOM 668 C CA . LEU A 1 84 ? 15.071 -3.513 31.103 1.00 44.38 84 LEU A CA 1
ATOM 669 C C . LEU A 1 84 ? 14.546 -4.095 29.784 1.00 44.38 84 LEU A C 1
ATOM 671 O O . LEU A 1 84 ? 14.353 -5.294 29.613 1.00 44.38 84 LEU A O 1
ATOM 675 N N . TRP A 1 85 ? 14.318 -3.201 28.828 1.00 47.09 85 TRP A N 1
ATOM 676 C CA . TRP A 1 85 ? 13.707 -3.487 27.537 1.00 47.09 85 TRP A CA 1
ATOM 677 C C . TRP A 1 85 ? 14.643 -4.250 26.590 1.00 47.09 85 TRP A C 1
ATOM 679 O O . TRP A 1 85 ? 15.515 -3.644 25.971 1.00 47.09 85 TRP A O 1
ATOM 689 N N . GLN A 1 86 ? 14.414 -5.551 26.390 1.00 41.62 86 GLN A N 1
ATOM 690 C CA . GLN A 1 86 ? 14.897 -6.278 25.208 1.00 41.62 86 GLN A CA 1
ATOM 691 C C . GLN A 1 86 ? 13.821 -7.250 24.703 1.00 41.62 86 GLN A C 1
ATOM 693 O O . GLN A 1 86 ? 13.448 -8.200 25.385 1.00 41.62 86 GLN A O 1
ATOM 698 N N . CYS A 1 87 ? 13.314 -7.027 23.485 1.00 37.69 87 CYS A N 1
ATOM 699 C CA . CYS A 1 87 ? 12.518 -8.036 22.784 1.00 37.69 87 CYS A CA 1
ATOM 700 C C . CYS A 1 87 ? 13.416 -9.229 22.443 1.00 37.69 87 CYS A C 1
ATOM 702 O O . CYS A 1 87 ? 14.303 -9.115 21.598 1.00 37.69 87 CYS A O 1
ATOM 704 N N . GLY A 1 88 ? 13.160 -10.364 23.088 1.00 37.25 88 GLY A N 1
ATOM 705 C CA . GLY A 1 88 ? 13.874 -11.621 22.880 1.00 37.25 88 GLY A CA 1
ATOM 706 C C . GLY A 1 88 ? 14.105 -12.340 24.204 1.00 37.25 88 GLY A C 1
ATOM 707 O O . GLY A 1 88 ? 15.056 -12.019 24.899 1.00 37.25 88 GLY A O 1
ATOM 708 N N . THR A 1 89 ? 13.201 -13.266 24.548 1.00 37.28 89 THR A N 1
ATOM 709 C CA . THR A 1 89 ? 13.313 -14.391 25.514 1.00 37.28 89 THR A CA 1
ATOM 710 C C . THR A 1 89 ? 14.242 -14.267 26.737 1.00 37.28 89 THR A C 1
ATOM 712 O O . THR A 1 89 ? 14.755 -15.277 27.215 1.00 37.28 89 THR A O 1
ATOM 715 N N . LYS A 1 90 ? 14.446 -13.081 27.304 1.00 35.19 90 LYS A N 1
ATOM 716 C CA . LYS A 1 90 ? 15.034 -12.921 28.635 1.00 35.19 90 LYS A CA 1
ATOM 717 C C . LYS A 1 90 ? 14.101 -12.086 29.488 1.00 35.19 90 LYS A C 1
ATOM 719 O O . LYS A 1 90 ? 14.171 -10.861 29.522 1.00 35.19 90 LYS A O 1
ATOM 724 N N . GLU A 1 91 ? 13.201 -12.808 30.146 1.00 39.28 91 GLU A N 1
ATOM 725 C CA . GLU A 1 91 ? 12.407 -12.336 31.272 1.00 39.28 91 GLU A CA 1
ATOM 726 C C . GLU A 1 91 ? 13.354 -11.688 32.284 1.00 39.28 91 GLU A C 1
ATOM 728 O O . GLU A 1 91 ? 14.161 -12.357 32.924 1.00 39.28 91 GLU A O 1
ATOM 733 N N . THR A 1 92 ? 13.307 -10.363 32.393 1.00 37.81 92 THR A N 1
ATOM 734 C CA . THR A 1 92 ? 13.890 -9.674 33.545 1.00 37.81 92 THR A CA 1
ATOM 735 C C . THR A 1 92 ? 12.721 -9.084 34.298 1.00 37.81 92 THR A C 1
ATOM 737 O O . THR A 1 92 ? 12.131 -8.097 33.877 1.00 37.81 92 THR A O 1
ATOM 740 N N . VAL A 1 93 ? 12.338 -9.779 35.353 1.00 46.56 93 VAL A N 1
ATOM 741 C CA . VAL A 1 93 ? 11.141 -9.566 36.158 1.00 46.56 93 VAL A CA 1
ATOM 742 C C . VAL A 1 93 ? 11.178 -8.208 36.867 1.00 46.56 93 VAL A C 1
ATOM 744 O O . VAL A 1 93 ? 12.218 -7.802 37.392 1.00 46.56 93 VAL A O 1
ATOM 747 N N . PHE A 1 94 ? 10.039 -7.511 36.945 1.00 52.41 94 PHE A N 1
ATOM 748 C CA . PHE A 1 94 ? 9.821 -6.530 38.013 1.00 52.41 94 PHE A CA 1
ATOM 749 C C . PHE A 1 94 ? 9.919 -7.254 39.365 1.00 52.41 94 PHE A C 1
ATOM 751 O O . PHE A 1 94 ? 8.962 -7.872 39.822 1.00 52.41 94 PHE A O 1
ATOM 758 N N . ALA A 1 95 ? 11.094 -7.198 39.997 1.00 55.88 95 ALA A N 1
ATOM 759 C CA . ALA A 1 95 ? 11.374 -7.918 41.243 1.00 55.88 95 ALA A CA 1
ATOM 760 C C . ALA A 1 95 ? 10.587 -7.383 42.453 1.00 55.88 95 ALA A C 1
ATOM 762 O O . ALA A 1 95 ? 10.564 -8.021 43.503 1.00 55.88 95 ALA A O 1
ATOM 763 N N . LYS A 1 96 ? 9.953 -6.209 42.329 1.00 78.00 96 LYS A N 1
ATOM 764 C CA . LYS A 1 96 ? 9.151 -5.627 43.403 1.00 78.00 96 LYS A CA 1
ATOM 765 C C . LYS A 1 96 ? 7.704 -6.142 43.316 1.00 78.00 96 LYS A C 1
ATOM 767 O O . LYS A 1 96 ? 7.067 -5.939 42.281 1.00 78.00 96 LYS A O 1
ATOM 772 N N . PRO A 1 97 ? 7.172 -6.765 44.382 1.00 82.19 97 PRO A N 1
ATOM 773 C CA . PRO A 1 97 ? 5.746 -7.039 44.494 1.00 82.19 97 PRO A CA 1
ATOM 774 C C . PRO A 1 97 ? 4.941 -5.735 44.441 1.00 82.19 97 PRO A C 1
ATOM 776 O O . PRO A 1 97 ? 5.299 -4.770 45.113 1.00 82.19 97 PRO A O 1
ATOM 779 N N . LEU A 1 98 ? 3.851 -5.729 43.681 1.00 83.31 98 LEU A N 1
ATOM 780 C CA . LEU A 1 98 ? 2.844 -4.677 43.660 1.00 83.31 98 LEU A CA 1
ATOM 781 C C . LEU A 1 98 ? 1.985 -4.801 44.924 1.00 83.31 98 LEU A C 1
ATOM 783 O O . LEU A 1 98 ? 1.147 -5.705 45.028 1.00 83.31 98 LEU A O 1
ATOM 787 N N . ALA A 1 99 ? 2.233 -3.943 45.910 1.00 87.81 99 ALA A N 1
ATOM 788 C CA . ALA A 1 99 ? 1.506 -3.929 47.176 1.00 87.81 99 ALA A CA 1
ATOM 789 C C . ALA A 1 99 ? 0.031 -3.521 46.992 1.00 87.81 99 ALA A C 1
ATOM 791 O O . ALA A 1 99 ? -0.370 -3.036 45.934 1.00 87.81 99 ALA A O 1
ATOM 792 N N . ALA A 1 100 ? -0.788 -3.714 48.029 1.00 88.06 100 ALA A N 1
ATOM 793 C CA . ALA A 1 100 ? -2.179 -3.265 48.030 1.00 88.06 100 ALA A CA 1
ATOM 794 C C . ALA A 1 100 ? -2.265 -1.749 47.774 1.00 88.06 100 ALA A C 1
ATOM 796 O O . ALA A 1 100 ? -1.516 -0.972 48.368 1.00 88.06 100 ALA A O 1
ATOM 797 N N . ALA A 1 101 ? -3.173 -1.344 46.886 1.00 88.31 101 ALA A N 1
ATOM 798 C CA . ALA A 1 101 ? -3.334 0.013 46.358 1.00 88.31 101 ALA A CA 1
ATOM 799 C C . ALA A 1 101 ? -2.116 0.588 45.601 1.00 88.31 101 ALA A C 1
ATOM 801 O O . ALA A 1 101 ? -2.150 1.748 45.187 1.00 88.31 101 ALA A O 1
ATOM 802 N N . GLU A 1 102 ? -1.050 -0.191 45.380 1.00 90.06 102 GLU A N 1
ATOM 803 C CA . GLU A 1 102 ? 0.083 0.245 44.565 1.00 90.06 102 GLU A CA 1
ATOM 804 C C . GLU A 1 102 ? -0.281 0.190 43.076 1.00 90.06 102 GLU A C 1
ATOM 806 O O . GLU A 1 102 ? -1.059 -0.656 42.619 1.00 90.06 102 GLU A O 1
ATOM 811 N N . GLN A 1 103 ? 0.295 1.121 42.317 1.00 87.44 103 GLN A N 1
ATOM 812 C CA . GLN A 1 103 ? 0.104 1.245 40.879 1.00 87.44 103 GLN A CA 1
ATOM 813 C C . GLN A 1 103 ? 1.417 0.998 40.147 1.00 87.44 103 GLN A C 1
ATOM 815 O O . GLN A 1 103 ? 2.477 1.452 40.578 1.00 87.44 103 GLN A O 1
ATOM 820 N N . ILE A 1 104 ? 1.330 0.336 38.998 1.00 85.00 104 ILE A N 1
ATOM 821 C CA . ILE A 1 104 ? 2.435 0.204 38.049 1.00 85.00 104 ILE A CA 1
ATOM 822 C C . ILE A 1 104 ? 1.993 0.688 36.672 1.00 85.00 104 ILE A C 1
ATOM 824 O O . ILE A 1 104 ? 0.874 0.418 36.241 1.00 85.00 104 ILE A O 1
ATOM 828 N N . GLU A 1 105 ? 2.875 1.400 35.973 1.00 82.88 105 GLU A N 1
ATOM 829 C CA . GLU A 1 105 ? 2.685 1.750 34.567 1.00 82.88 105 GLU A CA 1
ATOM 830 C C . GLU A 1 105 ? 3.569 0.872 33.683 1.00 82.88 105 GLU A C 1
ATOM 832 O O . GLU A 1 105 ? 4.789 0.819 33.841 1.00 82.88 105 GLU A O 1
ATOM 837 N N . ILE A 1 106 ? 2.946 0.209 32.717 1.00 76.88 106 ILE A N 1
ATOM 838 C CA . ILE A 1 106 ? 3.612 -0.589 31.697 1.00 76.88 106 ILE A CA 1
ATOM 839 C C . ILE A 1 106 ? 3.414 0.128 30.377 1.00 76.88 106 ILE A C 1
ATOM 841 O O . ILE A 1 106 ? 2.310 0.198 29.847 1.00 76.88 106 ILE A O 1
ATOM 845 N N . GLY A 1 107 ? 4.490 0.697 29.848 1.00 71.88 107 GLY A N 1
ATOM 846 C CA . GLY A 1 107 ? 4.487 1.182 28.476 1.00 71.88 107 GLY A CA 1
ATOM 847 C C . GLY A 1 107 ? 4.590 0.012 27.502 1.00 71.88 107 GLY A C 1
ATOM 848 O O . GLY A 1 107 ? 5.273 -0.965 27.777 1.00 71.88 107 GLY A O 1
ATOM 849 N N . TRP A 1 108 ? 3.977 0.144 26.336 1.00 70.81 108 TRP A N 1
ATOM 850 C CA . TRP A 1 108 ? 4.219 -0.654 25.142 1.00 70.81 108 TRP A CA 1
ATOM 851 C C . TRP A 1 108 ? 4.541 0.313 24.017 1.00 70.81 108 TRP A C 1
ATOM 853 O O . TRP A 1 108 ? 3.659 0.960 23.456 1.00 70.81 108 TRP A O 1
ATOM 863 N N . ASN A 1 109 ? 5.824 0.441 23.699 1.00 66.50 109 ASN A N 1
ATOM 864 C CA . ASN A 1 109 ? 6.276 1.408 22.714 1.00 66.50 109 ASN A CA 1
ATOM 865 C C . ASN A 1 109 ? 5.915 0.966 21.276 1.00 66.50 109 ASN A C 1
ATOM 867 O O . ASN A 1 109 ? 6.215 -0.149 20.849 1.00 66.50 109 ASN A O 1
ATOM 871 N N . LYS A 1 110 ? 5.268 1.866 20.529 1.00 60.06 110 LYS A N 1
ATOM 872 C CA . LYS A 1 110 ? 4.848 1.750 19.124 1.00 60.06 110 LYS A CA 1
ATOM 873 C C . LYS A 1 110 ? 6.030 1.724 18.146 1.00 60.06 110 LYS A C 1
ATOM 875 O O . LYS A 1 110 ? 5.831 1.410 16.975 1.00 60.06 110 LYS A O 1
ATOM 880 N N . SER A 1 111 ? 7.244 2.056 18.590 1.00 50.19 111 SER A N 1
ATOM 881 C CA . SER A 1 111 ? 8.431 2.224 17.735 1.00 50.19 111 SER A CA 1
ATOM 882 C C . SER A 1 111 ? 9.528 1.159 17.906 1.00 50.19 111 SER A C 1
ATOM 884 O O . SER A 1 111 ? 10.601 1.297 17.320 1.00 50.19 111 SER A O 1
ATOM 886 N N . LEU A 1 112 ? 9.291 0.087 18.672 1.00 51.19 112 LEU A N 1
ATOM 887 C CA . LEU A 1 112 ? 10.362 -0.836 19.076 1.00 51.19 112 LEU A CA 1
ATOM 888 C C . LEU A 1 112 ? 11.025 -1.639 17.940 1.00 51.19 112 LEU A C 1
ATOM 890 O O . LEU A 1 112 ? 10.472 -1.838 16.860 1.00 51.19 112 LEU A O 1
ATOM 894 N N . HIS A 1 113 ? 12.255 -2.073 18.249 1.00 48.09 113 HIS A N 1
ATOM 895 C CA . HIS A 1 113 ? 13.251 -2.746 17.410 1.00 48.09 113 HIS A CA 1
ATOM 896 C C . HIS A 1 113 ? 12.711 -3.785 16.409 1.00 48.09 113 HIS A C 1
ATOM 898 O O . HIS A 1 113 ? 11.716 -4.464 16.651 1.00 48.09 113 HIS A O 1
ATOM 904 N N . LYS A 1 114 ? 13.450 -3.960 15.295 1.00 45.53 114 LYS A N 1
ATOM 905 C CA . LYS A 1 114 ? 13.243 -5.010 14.278 1.00 45.53 114 LYS A CA 1
ATOM 906 C C . LYS A 1 114 ? 12.880 -6.349 14.940 1.00 45.53 114 LYS A C 1
ATOM 908 O O . LYS A 1 114 ? 13.752 -6.999 15.504 1.00 45.53 114 LYS A O 1
ATOM 913 N N . GLY A 1 115 ? 11.613 -6.753 14.833 1.00 48.16 115 GLY A N 1
ATOM 914 C CA . GLY A 1 115 ? 11.110 -8.035 15.340 1.00 48.16 115 GLY A CA 1
ATOM 915 C C . GLY A 1 115 ? 10.025 -7.940 16.419 1.00 48.16 115 GLY A C 1
ATOM 916 O O . GLY A 1 115 ? 9.334 -8.932 16.626 1.00 48.16 115 GLY A O 1
ATOM 917 N N . CYS A 1 116 ? 9.818 -6.785 17.064 1.00 51.78 116 CYS A N 1
ATOM 918 C CA . CYS A 1 116 ? 8.678 -6.579 17.968 1.00 51.78 116 CYS A CA 1
ATOM 919 C C . CYS A 1 116 ? 7.433 -6.149 17.178 1.00 51.78 116 CYS A C 1
ATOM 921 O O . CYS A 1 116 ? 7.544 -5.363 16.232 1.00 51.78 116 CYS A O 1
ATOM 923 N N . LEU A 1 117 ? 6.240 -6.601 17.584 1.00 52.22 117 LEU A N 1
ATOM 924 C CA . LEU A 1 117 ? 5.004 -6.071 17.013 1.00 52.22 117 LEU A CA 1
ATOM 925 C C . LEU A 1 117 ? 4.803 -4.619 17.479 1.00 52.22 117 LEU A C 1
ATOM 927 O O . LEU A 1 117 ? 4.871 -4.322 18.676 1.00 52.22 117 LEU A O 1
ATOM 931 N N . LYS A 1 118 ? 4.564 -3.711 16.529 1.00 61.38 118 LYS A N 1
ATOM 932 C CA . LYS A 1 118 ? 4.174 -2.336 16.842 1.00 61.38 118 LYS A CA 1
ATOM 933 C C . LYS A 1 118 ? 2.763 -2.348 17.415 1.00 61.38 118 LYS A C 1
ATOM 935 O O . LYS A 1 118 ? 1.854 -2.901 16.800 1.00 61.38 118 LYS A O 1
ATOM 940 N N . ALA A 1 119 ? 2.582 -1.703 18.562 1.00 60.66 119 ALA A N 1
ATOM 941 C CA . ALA A 1 119 ? 1.252 -1.396 19.061 1.00 60.66 119 ALA A CA 1
ATOM 942 C C . ALA A 1 119 ? 0.472 -0.593 17.996 1.00 60.66 119 ALA A C 1
ATOM 944 O O . ALA A 1 119 ? 0.972 0.400 17.463 1.00 60.66 119 ALA A O 1
ATOM 945 N N . GLY A 1 120 ? -0.736 -1.040 17.662 1.00 61.97 120 GLY A N 1
ATOM 946 C CA . GLY A 1 120 ? -1.564 -0.514 16.580 1.00 61.97 120 GLY A CA 1
ATOM 947 C C . GLY A 1 120 ? -3.036 -0.862 16.809 1.00 61.97 120 GLY A C 1
ATOM 948 O O . GLY A 1 120 ? -3.362 -1.439 17.844 1.00 61.97 120 GLY A O 1
ATOM 949 N N . PRO A 1 121 ? -3.943 -0.500 15.892 1.00 62.88 121 PRO A N 1
ATOM 950 C CA . PRO A 1 121 ? -5.328 -0.938 15.992 1.00 62.88 121 PRO A CA 1
ATOM 951 C C . PRO A 1 121 ? -5.452 -2.450 16.173 1.00 62.88 121 PRO A C 1
ATOM 953 O O . PRO A 1 121 ? -4.718 -3.220 15.553 1.00 62.88 121 PRO A O 1
ATOM 956 N N . GLY A 1 122 ? -6.369 -2.861 17.044 1.00 67.94 122 GLY A N 1
ATOM 957 C CA . GLY A 1 122 ? -6.611 -4.268 17.340 1.00 67.94 122 GLY A CA 1
ATOM 958 C C . GLY A 1 122 ? -7.210 -4.491 18.721 1.00 67.94 122 GLY A C 1
ATOM 959 O O . GLY A 1 122 ? -7.437 -3.545 19.482 1.00 67.94 122 GLY A O 1
ATOM 960 N N . ARG A 1 123 ? -7.458 -5.766 19.035 1.00 69.81 123 ARG A N 1
ATOM 961 C CA . ARG A 1 123 ? -7.934 -6.192 20.349 1.00 69.81 123 ARG A CA 1
ATOM 962 C C . ARG A 1 123 ? -6.756 -6.490 21.259 1.00 69.81 123 ARG A C 1
ATOM 964 O O . ARG A 1 123 ? -5.859 -7.272 20.946 1.00 69.81 123 ARG A O 1
ATOM 971 N N . TYR A 1 124 ? -6.782 -5.873 22.418 1.00 69.69 124 TYR A N 1
ATOM 972 C CA . TYR A 1 124 ? -5.808 -6.081 23.467 1.00 69.69 124 TYR A CA 1
ATOM 973 C C . TYR A 1 124 ? -6.476 -6.805 24.614 1.00 69.69 124 TYR A C 1
ATOM 975 O O . TYR A 1 124 ? -7.624 -6.524 24.933 1.00 69.69 124 TYR A O 1
ATOM 983 N N . ARG A 1 125 ? -5.740 -7.725 25.224 1.00 73.75 125 ARG A N 1
ATOM 984 C CA . ARG A 1 125 ? -6.142 -8.512 26.377 1.00 73.75 125 ARG A CA 1
ATOM 985 C C . ARG A 1 125 ? -5.099 -8.328 27.468 1.00 73.75 125 ARG A C 1
ATOM 987 O O . ARG A 1 125 ? -3.967 -8.771 27.325 1.00 73.75 125 ARG A O 1
ATOM 994 N N . VAL A 1 126 ? -5.464 -7.723 28.588 1.00 69.06 126 VAL A N 1
ATOM 995 C CA . VAL A 1 126 ? -4.589 -7.713 29.772 1.00 69.06 126 VAL A CA 1
ATOM 996 C C . VAL A 1 126 ? -5.005 -8.848 30.693 1.00 69.06 126 VAL A C 1
ATOM 998 O O . VAL A 1 126 ? -6.185 -8.971 31.021 1.00 69.06 126 VAL A O 1
ATOM 1001 N N . SER A 1 127 ? -4.050 -9.690 31.083 1.00 71.62 127 SER A N 1
ATOM 1002 C CA . SER A 1 127 ? -4.281 -10.838 31.960 1.00 71.62 127 SER A CA 1
ATOM 1003 C C . SER A 1 127 ? -3.245 -10.903 33.075 1.00 71.62 127 SER A C 1
ATOM 1005 O O . SER A 1 127 ? -2.106 -10.464 32.924 1.00 71.62 127 SER A O 1
ATOM 1007 N N . ILE A 1 128 ? -3.640 -11.464 34.210 1.00 69.06 128 ILE A N 1
ATOM 1008 C CA . ILE A 1 128 ? -2.757 -11.674 35.352 1.00 69.06 128 ILE A CA 1
ATOM 1009 C C . ILE A 1 128 ? -2.744 -13.172 35.625 1.00 69.06 128 ILE A C 1
ATOM 1011 O O . ILE A 1 128 ? -3.792 -13.810 35.777 1.00 69.06 128 ILE A O 1
ATOM 1015 N N . LYS A 1 129 ? -1.547 -13.747 35.588 1.00 71.94 129 LYS A N 1
ATOM 1016 C CA . LYS A 1 129 ? -1.299 -15.145 35.930 1.00 71.94 129 LYS A CA 1
ATOM 1017 C C . LYS A 1 129 ? -0.913 -15.242 37.393 1.00 71.94 129 LYS A C 1
ATOM 1019 O O . LYS A 1 129 ? -0.524 -14.256 37.996 1.00 71.94 129 LYS A O 1
ATOM 1024 N N . ASP A 1 130 ? -1.025 -16.415 37.978 1.00 65.38 130 ASP A N 1
ATOM 1025 C CA . ASP A 1 130 ? -0.434 -16.669 39.288 1.00 65.38 130 ASP A CA 1
ATOM 1026 C C . ASP A 1 130 ? 1.009 -17.153 39.185 1.00 65.38 130 ASP A C 1
ATOM 1028 O O . ASP A 1 130 ? 1.468 -17.464 38.080 1.00 65.38 130 ASP A O 1
ATOM 1032 N N . PRO A 1 131 ? 1.728 -17.261 40.320 1.00 61.28 131 PRO A N 1
ATOM 1033 C CA . PRO A 1 131 ? 3.071 -17.832 40.336 1.00 61.28 131 PRO A CA 1
ATOM 1034 C C . PRO A 1 131 ? 3.144 -19.259 39.764 1.00 61.28 131 PRO A C 1
ATOM 1036 O O . PRO A 1 131 ? 4.218 -19.721 39.394 1.00 61.28 131 PRO A O 1
ATOM 1039 N N . GLN A 1 132 ? 2.021 -19.981 39.700 1.00 68.00 132 GLN A N 1
ATOM 1040 C CA . GLN A 1 132 ? 1.913 -21.323 39.128 1.00 68.00 132 GLN A CA 1
ATOM 1041 C C . GLN A 1 132 ? 1.577 -21.307 37.622 1.00 68.00 132 GLN A C 1
ATOM 1043 O O . GLN A 1 132 ? 1.450 -22.366 37.007 1.00 68.00 132 GLN A O 1
ATOM 1048 N N . GLY A 1 133 ? 1.452 -20.126 37.009 1.00 63.94 133 GLY A N 1
ATOM 1049 C CA . GLY A 1 133 ? 1.141 -19.931 35.595 1.00 63.94 133 GLY A CA 1
ATOM 1050 C C . GLY A 1 133 ? -0.334 -20.115 35.223 1.00 63.94 133 GLY A C 1
ATOM 1051 O O . GLY A 1 133 ? -0.666 -20.026 34.034 1.00 63.94 133 GLY A O 1
ATOM 1052 N N . SER A 1 134 ? -1.222 -20.339 36.192 1.00 69.19 134 SER A N 1
ATOM 1053 C CA . SER A 1 134 ? -2.665 -20.428 35.962 1.00 69.19 134 SER A CA 1
ATOM 1054 C C . SER A 1 134 ? -3.236 -19.030 35.743 1.00 69.19 134 SER A C 1
ATOM 1056 O O . SER A 1 134 ? -2.883 -18.073 36.432 1.00 69.19 134 SER A O 1
ATOM 1058 N N . LEU A 1 135 ? -4.113 -18.892 34.748 1.00 61.28 135 LEU A N 1
ATOM 1059 C CA . LEU A 1 135 ? -4.777 -17.624 34.459 1.00 61.28 135 LEU A CA 1
ATOM 1060 C C . LEU A 1 135 ? -5.726 -17.295 35.622 1.00 61.28 135 LEU A C 1
ATOM 1062 O O . LEU A 1 135 ? -6.683 -18.034 35.849 1.00 61.28 135 LEU A O 1
ATOM 1066 N N . GLN A 1 136 ? -5.460 -16.214 36.356 1.00 61.69 136 GLN A N 1
ATOM 1067 C CA . GLN A 1 136 ? -6.245 -15.841 37.537 1.00 61.69 136 GLN A CA 1
ATOM 1068 C C . GLN A 1 136 ? -7.162 -14.647 37.312 1.00 61.69 136 GLN A C 1
ATOM 1070 O O . GLN A 1 136 ? -7.966 -14.352 38.192 1.00 61.69 136 GLN A O 1
ATOM 1075 N N . SER A 1 137 ? -7.090 -13.977 36.157 1.00 62.06 137 SER A N 1
ATOM 1076 C CA . SER A 1 137 ? -7.992 -12.871 35.850 1.00 62.06 137 SER A CA 1
ATOM 1077 C C . SER A 1 137 ? -8.804 -13.056 34.578 1.00 62.06 137 SER A C 1
ATOM 1079 O O . SER A 1 137 ? -8.314 -13.557 33.565 1.00 62.06 137 SER A O 1
ATOM 1081 N N . LEU A 1 138 ? -10.055 -12.586 34.628 1.00 57.47 138 LEU A N 1
ATOM 1082 C CA . LEU A 1 138 ? -10.838 -12.320 33.433 1.00 57.47 138 LEU A CA 1
ATOM 1083 C C . LEU A 1 138 ? -10.070 -11.295 32.584 1.00 57.47 138 LEU A C 1
ATOM 1085 O O . LEU A 1 138 ? -9.591 -10.290 33.115 1.00 57.47 138 LEU A O 1
ATOM 1089 N N . PRO A 1 139 ? -9.887 -11.566 31.288 1.00 63.22 139 PRO A N 1
ATOM 1090 C CA . PRO A 1 139 ? -9.145 -10.675 30.421 1.00 63.22 139 PRO A CA 1
ATOM 1091 C C . PRO A 1 139 ? -9.830 -9.311 30.324 1.00 63.22 139 PRO A C 1
ATOM 1093 O O . PRO A 1 139 ? -11.027 -9.239 30.048 1.00 63.22 139 PRO A O 1
ATOM 1096 N N . VAL A 1 140 ? -9.068 -8.229 30.498 1.00 63.22 140 VAL A N 1
ATOM 1097 C CA . VAL A 1 140 ? -9.539 -6.895 30.107 1.00 63.22 140 VAL A CA 1
ATOM 1098 C C . VAL A 1 140 ? -9.354 -6.777 28.606 1.00 63.22 140 VAL A C 1
ATOM 1100 O O . VAL A 1 140 ? -8.225 -6.619 28.137 1.00 63.22 140 VAL A O 1
ATOM 1103 N N . GLU A 1 141 ? -10.456 -6.904 27.871 1.00 68.12 141 GLU A N 1
ATOM 1104 C CA . GLU A 1 141 ? -10.476 -6.710 26.428 1.00 68.12 141 GLU A CA 1
ATOM 1105 C C . GLU A 1 141 ? -10.785 -5.254 26.089 1.00 68.12 141 GLU A C 1
ATOM 1107 O O . GLU A 1 141 ? -11.783 -4.698 26.543 1.00 68.12 141 GLU A O 1
ATOM 1112 N N . PHE A 1 142 ? -9.938 -4.632 25.276 1.00 65.94 142 PHE A N 1
ATOM 1113 C CA . PHE A 1 142 ? -10.243 -3.333 24.685 1.00 65.94 142 PHE A CA 1
ATOM 1114 C C . PHE A 1 142 ? -9.802 -3.291 23.229 1.00 65.94 142 PHE A C 1
ATOM 1116 O O . PHE A 1 142 ? -8.854 -3.963 22.820 1.00 65.94 142 PHE A O 1
ATOM 1123 N N . GLU A 1 143 ? -10.509 -2.492 22.440 1.00 66.56 143 GLU A N 1
ATOM 1124 C CA . GLU A 1 143 ? -10.222 -2.297 21.028 1.00 66.56 143 GLU A CA 1
ATOM 1125 C C . GLU A 1 143 ? -9.601 -0.917 20.845 1.00 66.56 143 GLU A C 1
ATOM 1127 O O . GLU A 1 143 ? -10.206 0.106 21.172 1.00 66.56 143 GLU A O 1
ATOM 1132 N N . LEU A 1 144 ? -8.369 -0.879 20.344 1.00 64.19 144 LEU A N 1
ATOM 1133 C CA . LEU A 1 144 ? -7.748 0.379 19.962 1.00 64.19 144 LEU A CA 1
ATOM 1134 C C . LEU A 1 144 ? -8.328 0.797 18.610 1.00 64.19 144 LEU A C 1
ATOM 1136 O O . LEU A 1 144 ? -7.795 0.450 17.559 1.00 64.19 144 LEU A O 1
ATOM 1140 N N . THR A 1 145 ? -9.445 1.514 18.625 1.00 62.78 145 THR A N 1
ATOM 1141 C CA . THR A 1 145 ? -10.050 2.023 17.393 1.00 62.78 145 THR A CA 1
ATOM 1142 C C . THR A 1 145 ? -9.261 3.227 16.908 1.00 62.78 145 THR A C 1
ATOM 1144 O O . THR A 1 145 ? -9.094 4.199 17.651 1.00 62.78 145 THR A O 1
ATOM 1147 N N . VAL A 1 146 ? -8.797 3.209 15.660 1.00 70.00 146 VAL A N 1
ATOM 1148 C CA . VAL A 1 146 ? -8.309 4.448 15.056 1.00 70.00 146 VAL A CA 1
ATOM 1149 C C . VAL A 1 146 ? -9.507 5.256 14.587 1.00 70.00 146 VAL A C 1
ATOM 1151 O O . VAL A 1 146 ? -10.395 4.740 13.913 1.00 70.00 146 VAL A O 1
ATOM 1154 N N . VAL A 1 147 ? -9.536 6.535 14.947 1.00 75.50 147 VAL A N 1
ATOM 1155 C CA . VAL A 1 147 ? -10.580 7.442 14.479 1.00 75.50 147 VAL A CA 1
ATOM 1156 C C . VAL A 1 147 ? -10.289 7.791 13.024 1.00 75.50 147 VAL A C 1
ATOM 1158 O O . VAL A 1 147 ? -9.277 8.424 12.718 1.00 75.50 147 VAL A O 1
ATOM 1161 N N . VAL A 1 148 ? -11.182 7.369 12.130 1.00 83.94 148 VAL A N 1
ATOM 1162 C CA . VAL A 1 148 ? -11.199 7.848 10.749 1.00 83.94 148 VAL A CA 1
ATOM 1163 C C . VAL A 1 148 ? -12.015 9.131 10.711 1.00 83.94 148 VAL A C 1
ATOM 1165 O O . VAL A 1 148 ? -13.225 9.134 10.933 1.00 83.94 148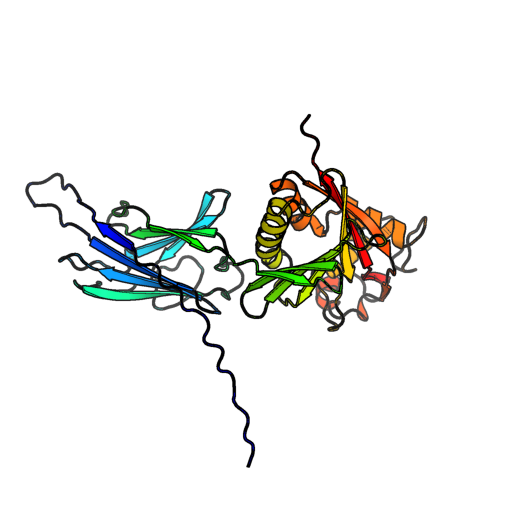 VAL A O 1
ATOM 1168 N N . GLU A 1 149 ? -11.344 10.238 10.434 1.00 87.31 149 GLU A N 1
ATOM 1169 C CA . GLU A 1 149 ? -11.989 11.524 10.235 1.00 87.31 149 GLU A CA 1
ATOM 1170 C C . GLU A 1 149 ? -12.615 11.571 8.841 1.00 87.31 149 GLU A C 1
ATOM 1172 O O . GLU A 1 149 ? -11.955 11.271 7.841 1.00 87.31 149 GLU A O 1
ATOM 1177 N N . LYS A 1 150 ? -13.887 11.968 8.775 1.00 91.44 150 LYS A N 1
ATOM 1178 C CA . LYS A 1 150 ? -14.618 12.185 7.528 1.00 91.44 150 LYS A CA 1
ATOM 1179 C C . LYS A 1 150 ? -14.890 13.675 7.361 1.00 91.44 150 LYS A C 1
ATOM 1181 O O . LYS A 1 150 ? -15.676 14.245 8.113 1.00 91.44 150 LYS A O 1
ATOM 1186 N N . VAL A 1 151 ? -14.292 14.288 6.345 1.00 91.69 151 VAL A N 1
ATOM 1187 C CA . VAL A 1 151 ? -14.507 15.701 6.004 1.00 91.69 151 VAL A CA 1
ATOM 1188 C C . VAL A 1 151 ? -15.165 15.786 4.636 1.00 91.69 151 VAL A C 1
ATOM 1190 O O . VAL A 1 151 ? -14.620 15.285 3.655 1.00 91.69 151 VAL A O 1
ATOM 1193 N N . ARG A 1 152 ? -16.336 16.422 4.553 1.00 91.25 152 ARG A N 1
ATOM 1194 C CA . ARG A 1 152 ? -17.009 16.702 3.279 1.00 91.25 152 ARG A CA 1
ATOM 1195 C C . ARG A 1 152 ? -16.729 18.143 2.873 1.00 91.25 152 ARG A C 1
ATOM 1197 O O . ARG A 1 152 ? -17.055 19.053 3.630 1.00 91.25 152 ARG A O 1
ATOM 1204 N N . ASN A 1 153 ? -16.174 18.342 1.683 1.00 90.31 153 ASN A N 1
ATOM 1205 C CA . ASN A 1 153 ? -16.048 19.658 1.072 1.00 90.31 153 ASN A CA 1
ATOM 1206 C C . ASN A 1 153 ? -17.156 19.824 0.013 1.00 90.31 153 ASN A C 1
ATOM 1208 O O . ASN A 1 153 ? -17.087 19.183 -1.039 1.00 90.31 153 ASN A O 1
ATOM 1212 N N . PRO A 1 154 ? -18.199 20.632 0.279 1.00 88.38 154 PRO A N 1
ATOM 1213 C CA . PRO A 1 154 ? -19.304 20.810 -0.659 1.00 88.38 154 PRO A CA 1
ATOM 1214 C C . PRO A 1 154 ? -18.886 21.547 -1.937 1.00 88.38 154 PRO A C 1
ATOM 1216 O O . PRO A 1 154 ? -19.451 21.266 -2.991 1.00 88.38 154 PRO A O 1
ATOM 1219 N N . GLU A 1 155 ? -17.892 22.435 -1.869 1.00 89.56 155 GLU A N 1
ATOM 1220 C CA . GLU A 1 155 ? -17.436 23.225 -3.018 1.00 89.56 155 GLU A CA 1
ATOM 1221 C C . GLU A 1 155 ? -16.684 22.357 -4.027 1.00 89.56 155 GLU A C 1
ATOM 1223 O O . GLU A 1 155 ? -16.951 22.428 -5.225 1.00 89.56 155 GLU A O 1
ATOM 1228 N N . SER A 1 156 ? -15.790 21.484 -3.548 1.00 88.69 156 SER A N 1
ATOM 1229 C CA . SER A 1 156 ? -15.048 20.561 -4.416 1.00 88.69 156 SER A CA 1
ATOM 1230 C C . SER A 1 156 ? -15.780 19.245 -4.693 1.00 88.69 156 SER A C 1
ATOM 1232 O O . SER A 1 156 ? -15.295 18.442 -5.487 1.00 88.69 156 SER A O 1
ATOM 1234 N N . ARG A 1 157 ? -16.940 19.009 -4.058 1.00 91.50 157 ARG A N 1
ATOM 1235 C CA . ARG A 1 157 ? -17.656 17.716 -4.064 1.00 91.50 157 ARG A CA 1
ATOM 1236 C C . ARG A 1 157 ? -16.742 16.542 -3.698 1.00 91.50 157 ARG A C 1
ATOM 1238 O O . ARG A 1 157 ? -16.819 15.457 -4.275 1.00 91.50 157 ARG A O 1
ATOM 1245 N N . GLU A 1 158 ? -15.873 16.765 -2.720 1.00 93.75 158 GLU A N 1
ATOM 1246 C CA . GLU A 1 158 ? -14.943 15.757 -2.221 1.00 93.75 158 GLU A CA 1
ATOM 1247 C C . GLU A 1 158 ? -15.353 15.293 -0.827 1.00 93.75 158 GLU A C 1
ATOM 1249 O O . GLU A 1 158 ? -15.814 16.069 0.014 1.00 93.75 158 GLU A O 1
ATOM 1254 N N . THR A 1 159 ? -15.155 14.008 -0.561 1.00 94.62 159 THR A N 1
ATOM 1255 C CA . THR A 1 159 ? -15.185 13.469 0.798 1.00 94.62 159 THR A CA 1
ATOM 1256 C C . THR A 1 159 ? -13.838 12.858 1.118 1.00 94.62 159 THR A C 1
ATOM 1258 O O . THR A 1 159 ? -13.384 11.931 0.451 1.00 94.62 159 THR A O 1
ATOM 1261 N N . ILE A 1 160 ? -13.198 13.391 2.150 1.00 96.12 160 ILE A N 1
ATOM 1262 C CA . ILE A 1 160 ? -11.884 12.973 2.612 1.00 96.12 160 ILE A CA 1
ATOM 1263 C C . ILE A 1 160 ? -12.084 12.052 3.805 1.00 96.12 160 ILE A C 1
ATOM 1265 O O . ILE A 1 160 ? -12.629 12.467 4.826 1.00 96.12 160 ILE A O 1
ATOM 1269 N N . TYR A 1 161 ? -11.611 10.821 3.673 1.00 96.25 161 TYR A N 1
ATOM 1270 C CA . TYR A 1 161 ? -11.403 9.911 4.788 1.00 96.25 161 TYR A CA 1
ATOM 1271 C C . TYR A 1 161 ? -9.939 10.008 5.181 1.00 96.25 161 TYR A C 1
ATOM 1273 O O . TYR A 1 161 ? -9.067 9.837 4.326 1.00 96.25 161 TYR A O 1
ATOM 1281 N N . ARG A 1 162 ? -9.651 10.303 6.445 1.00 96.00 162 ARG A N 1
ATOM 1282 C CA . ARG A 1 162 ? -8.287 10.488 6.943 1.00 96.00 162 ARG A CA 1
ATOM 1283 C C . ARG A 1 162 ? -8.064 9.694 8.217 1.00 96.00 162 ARG A C 1
ATOM 1285 O O . ARG A 1 162 ? -8.894 9.709 9.117 1.00 96.00 162 ARG A O 1
ATOM 1292 N N . ILE A 1 163 ? -6.910 9.048 8.298 1.00 91.44 163 ILE A N 1
ATOM 1293 C CA . ILE A 1 163 ? -6.443 8.322 9.474 1.00 91.44 163 ILE A CA 1
ATOM 1294 C C . ILE A 1 163 ? -5.040 8.812 9.841 1.00 91.44 163 ILE A C 1
ATOM 1296 O O . ILE A 1 163 ? -4.175 8.933 8.971 1.00 91.44 163 ILE A O 1
ATOM 1300 N N . VAL A 1 164 ? -4.819 9.124 11.120 1.00 88.12 164 VAL A N 1
ATOM 1301 C CA . VAL A 1 164 ? -3.546 9.661 11.627 1.00 88.12 164 VAL A CA 1
ATOM 1302 C C . VAL A 1 164 ? -3.022 8.775 12.753 1.00 88.12 164 VAL A C 1
ATOM 1304 O O . VAL A 1 164 ? -3.754 8.439 13.681 1.00 88.12 164 VAL A O 1
ATOM 1307 N N . ASN A 1 165 ? -1.744 8.407 12.681 1.00 81.19 165 ASN A N 1
ATOM 1308 C CA . ASN A 1 165 ? -1.025 7.687 13.726 1.00 81.19 165 ASN A CA 1
ATOM 1309 C C . ASN A 1 165 ? 0.390 8.268 13.873 1.00 81.19 165 ASN A C 1
ATOM 1311 O O . ASN A 1 165 ? 1.280 7.989 13.064 1.00 81.19 165 ASN A O 1
ATOM 1315 N N . GLY A 1 166 ? 0.585 9.108 14.893 1.00 84.06 166 GLY A N 1
ATOM 1316 C CA . GLY A 1 166 ? 1.810 9.893 15.056 1.00 84.06 166 GLY A CA 1
ATOM 1317 C C . GLY A 1 166 ? 2.023 10.836 13.868 1.00 84.06 166 GLY A C 1
ATOM 1318 O O . GLY A 1 166 ? 1.117 11.567 13.482 1.00 84.06 166 GLY A O 1
ATOM 1319 N N . GLU A 1 167 ? 3.208 10.785 13.259 1.00 84.00 167 GLU A N 1
ATOM 1320 C CA . GLU A 1 167 ? 3.549 11.568 12.058 1.00 84.00 167 GLU A CA 1
ATOM 1321 C C . GLU A 1 167 ? 3.008 10.963 10.750 1.00 84.00 167 GLU A C 1
ATOM 1323 O O . GLU A 1 167 ? 3.122 11.568 9.685 1.00 84.00 167 GLU A O 1
ATOM 1328 N N . CYS A 1 168 ? 2.447 9.752 10.800 1.00 87.25 168 CYS A N 1
ATOM 1329 C CA . CYS A 1 168 ? 1.873 9.096 9.634 1.00 87.25 168 CYS A CA 1
ATOM 1330 C C . CYS A 1 168 ? 0.410 9.511 9.464 1.00 87.25 168 CYS A C 1
ATOM 1332 O O . CYS A 1 168 ? -0.416 9.275 10.341 1.00 87.25 168 CYS A O 1
ATOM 1334 N N . SER A 1 169 ? 0.078 10.076 8.309 1.00 93.19 169 SER A N 1
ATOM 1335 C CA . SER A 1 169 ? -1.287 10.394 7.898 1.00 93.19 169 SER A CA 1
ATOM 1336 C C . SER A 1 169 ? -1.578 9.724 6.564 1.00 93.19 169 SER A C 1
ATOM 1338 O O . SER A 1 169 ? -0.835 9.912 5.599 1.00 93.19 169 SER A O 1
ATOM 1340 N N . LEU A 1 170 ? -2.642 8.928 6.497 1.00 95.50 170 LEU A N 1
ATOM 1341 C CA . LEU A 1 170 ? -3.147 8.360 5.250 1.00 95.50 170 LEU A CA 1
ATOM 1342 C C . LEU A 1 170 ? -4.518 8.962 4.968 1.00 95.50 170 LEU A C 1
ATOM 1344 O O . LEU A 1 170 ? -5.337 9.102 5.876 1.00 95.50 170 LEU A O 1
ATOM 1348 N N . SER A 1 171 ? -4.788 9.306 3.712 1.00 96.69 171 SER A N 1
ATOM 1349 C CA . SER A 1 171 ? -6.109 9.801 3.335 1.00 96.69 171 SER A CA 1
ATOM 1350 C C . SER A 1 171 ? -6.567 9.298 1.976 1.00 96.69 171 SER A C 1
ATOM 1352 O O . SER A 1 171 ? -5.755 9.110 1.067 1.00 96.69 171 SER A O 1
ATOM 1354 N N . TRP A 1 172 ? -7.870 9.044 1.868 1.00 96.88 172 TRP A N 1
ATOM 1355 C CA . TRP A 1 172 ? -8.574 8.710 0.635 1.00 96.88 172 TRP A CA 1
ATOM 1356 C C . TRP A 1 172 ? -9.544 9.840 0.320 1.00 96.88 172 TRP A C 1
ATOM 1358 O O . TRP A 1 172 ? -10.418 10.158 1.127 1.00 96.88 172 TRP A O 1
ATOM 1368 N N . VAL A 1 173 ? -9.377 10.455 -0.847 1.00 96.25 173 VAL A N 1
ATOM 1369 C CA . VAL A 1 173 ? -10.258 11.521 -1.333 1.00 96.25 173 VAL A CA 1
ATOM 1370 C C . VAL A 1 173 ? -11.212 10.914 -2.349 1.00 96.25 173 VAL A C 1
ATOM 1372 O O . VAL A 1 173 ? -10.782 10.535 -3.437 1.00 96.25 173 VAL A O 1
ATOM 1375 N N . LEU A 1 174 ? -12.485 10.792 -1.985 1.00 94.56 174 LEU A N 1
ATOM 1376 C CA . LEU A 1 174 ? -13.545 10.360 -2.892 1.00 94.56 174 LEU A CA 1
ATOM 1377 C C . LEU A 1 174 ? -14.109 11.579 -3.613 1.00 94.56 174 LEU A C 1
ATOM 1379 O O . LEU A 1 174 ? -14.518 12.539 -2.955 1.00 94.56 174 LEU A O 1
ATOM 1383 N N . ARG A 1 175 ? -14.137 11.530 -4.944 1.00 89.81 175 ARG A N 1
ATOM 1384 C CA . ARG A 1 175 ? -14.703 12.588 -5.784 1.00 89.81 175 ARG A CA 1
ATOM 1385 C C . ARG A 1 175 ? -16.093 12.202 -6.266 1.00 89.81 175 ARG A C 1
ATOM 1387 O O . ARG A 1 175 ? -16.298 11.092 -6.748 1.00 89.81 175 ARG A O 1
ATOM 1394 N N . ASP A 1 176 ? -17.022 13.144 -6.147 1.00 83.81 176 ASP A N 1
ATOM 1395 C CA . ASP A 1 176 ? -18.404 13.035 -6.636 1.00 83.81 176 ASP A CA 1
ATOM 1396 C C . ASP A 1 176 ? -18.697 14.087 -7.728 1.00 83.81 176 ASP A C 1
ATOM 1398 O O . ASP A 1 176 ? -19.807 14.592 -7.892 1.00 83.81 176 ASP A O 1
ATOM 1402 N N . ALA A 1 177 ? -17.655 14.497 -8.453 1.00 83.25 177 ALA A N 1
ATOM 1403 C CA . ALA A 1 177 ? -17.794 15.299 -9.664 1.00 83.25 177 ALA A CA 1
ATOM 1404 C C . ALA A 1 177 ? -18.067 14.372 -10.858 1.00 83.25 177 ALA A C 1
ATOM 1406 O O . ALA A 1 177 ? -17.481 13.297 -10.932 1.00 83.25 177 ALA A O 1
ATOM 1407 N N . GLU A 1 178 ? -18.900 14.797 -11.814 1.00 80.44 178 GLU A N 1
ATOM 1408 C CA . GLU A 1 178 ? -19.308 13.966 -12.964 1.00 80.44 178 GLU A CA 1
ATOM 1409 C C . GLU A 1 178 ? -18.123 13.398 -13.764 1.00 80.44 178 GLU A C 1
ATOM 1411 O O . GLU A 1 178 ? -18.181 12.261 -14.219 1.00 80.44 178 GLU A O 1
ATOM 1416 N N . SER A 1 179 ? -17.023 14.150 -13.897 1.00 84.88 179 SER A N 1
ATOM 1417 C CA . SER A 1 179 ? -15.831 13.699 -14.631 1.00 84.88 179 SER A CA 1
ATOM 1418 C C . SER A 1 179 ? -14.994 12.652 -13.889 1.00 84.88 179 SER A C 1
ATOM 1420 O O . SER A 1 179 ? -14.264 11.895 -14.523 1.00 84.88 179 SER A O 1
ATOM 1422 N N . ASP A 1 180 ? -15.091 12.620 -12.558 1.00 85.62 180 ASP A N 1
ATOM 1423 C CA . ASP A 1 180 ? -14.229 11.836 -11.664 1.00 85.62 180 ASP A CA 1
ATOM 1424 C C . ASP A 1 180 ? -15.055 10.858 -10.809 1.00 85.62 180 ASP A C 1
ATOM 1426 O O . ASP A 1 180 ? -14.581 10.352 -9.785 1.00 85.62 180 ASP A O 1
ATOM 1430 N N . GLN A 1 181 ? -16.306 10.605 -11.198 1.00 87.06 181 GLN A N 1
ATOM 1431 C CA . GLN A 1 181 ? -17.210 9.763 -10.432 1.00 87.06 181 GLN A CA 1
ATOM 1432 C C . GLN A 1 181 ? -16.637 8.347 -10.314 1.00 87.06 181 GLN A C 1
ATOM 1434 O O . GLN A 1 181 ? -16.226 7.726 -11.294 1.00 87.06 181 GLN A O 1
ATOM 1439 N N . GLY A 1 182 ? -16.595 7.830 -9.085 1.00 89.38 182 GLY A N 1
ATOM 1440 C CA . GLY A 1 182 ? -16.019 6.514 -8.810 1.00 89.38 182 GLY A CA 1
ATOM 1441 C C . GLY A 1 182 ? -14.487 6.494 -8.802 1.00 89.38 182 GLY A C 1
ATOM 1442 O O . GLY A 1 182 ? -13.903 5.411 -8.842 1.00 89.38 182 GLY A O 1
ATOM 1443 N N . VAL A 1 183 ? -13.821 7.651 -8.722 1.00 93.94 183 VAL A N 1
ATOM 1444 C CA . VAL A 1 183 ? -12.376 7.734 -8.482 1.00 93.94 183 VAL A CA 1
ATOM 1445 C C . VAL A 1 183 ? -12.099 8.090 -7.020 1.00 93.94 183 VAL A C 1
ATOM 1447 O O . VAL A 1 183 ? -12.539 9.119 -6.505 1.00 93.94 183 VAL A O 1
ATOM 1450 N N . ALA A 1 184 ? -11.311 7.249 -6.354 1.00 96.00 184 ALA A N 1
ATOM 1451 C CA . ALA A 1 184 ? -10.714 7.539 -5.058 1.00 96.00 184 ALA A CA 1
ATOM 1452 C C . ALA A 1 184 ? -9.229 7.867 -5.234 1.00 96.00 184 ALA A C 1
ATOM 1454 O O . ALA A 1 184 ? -8.517 7.164 -5.951 1.00 96.00 184 ALA A O 1
ATOM 1455 N N . LEU A 1 185 ? -8.733 8.899 -4.555 1.00 96.94 185 LEU A N 1
ATOM 1456 C CA . LEU A 1 185 ? -7.316 9.264 -4.582 1.00 96.94 185 LEU A CA 1
ATOM 1457 C C . LEU A 1 185 ? -6.634 8.869 -3.277 1.00 96.94 185 LEU A C 1
ATOM 1459 O O . LEU A 1 185 ? -7.019 9.361 -2.216 1.00 96.94 185 LEU A O 1
ATOM 1463 N N . TYR A 1 186 ? -5.576 8.066 -3.356 1.00 96.38 186 TYR A N 1
ATOM 1464 C CA . TYR A 1 186 ? -4.714 7.784 -2.213 1.00 96.38 186 TYR A CA 1
ATOM 1465 C C . TYR A 1 186 ? -3.702 8.917 -1.998 1.00 96.38 186 TYR A C 1
ATOM 1467 O O . TYR A 1 186 ? -2.956 9.296 -2.904 1.00 96.38 186 TYR A O 1
ATOM 1475 N N . ARG A 1 187 ? -3.674 9.479 -0.787 1.00 95.44 187 ARG A N 1
ATOM 1476 C CA . ARG A 1 187 ? -2.812 10.601 -0.393 1.00 95.44 187 ARG A CA 1
ATOM 1477 C C . ARG A 1 187 ? -2.106 10.284 0.931 1.00 95.44 187 ARG A C 1
ATOM 1479 O O . ARG A 1 187 ? -2.627 10.618 1.999 1.00 95.44 187 ARG A O 1
ATOM 1486 N N . PRO A 1 188 ? -0.940 9.617 0.880 1.00 94.31 188 PRO A N 1
ATOM 1487 C CA . PRO A 1 188 ? -0.139 9.358 2.065 1.00 94.31 188 PRO A CA 1
ATOM 1488 C C . PRO A 1 188 ? 0.823 10.508 2.380 1.00 94.31 188 PRO A C 1
ATOM 1490 O O . PRO A 1 188 ? 1.580 10.961 1.522 1.00 94.31 188 PRO A O 1
ATOM 1493 N N . THR A 1 189 ? 0.883 10.873 3.654 1.00 92.69 189 THR A N 1
ATOM 1494 C CA . THR A 1 189 ? 1.994 11.586 4.288 1.00 92.69 189 THR A CA 1
ATOM 1495 C C . THR A 1 189 ? 2.530 10.671 5.381 1.00 92.69 189 THR A C 1
ATOM 1497 O O . THR A 1 189 ? 2.165 10.791 6.545 1.00 92.69 189 THR A O 1
ATOM 1500 N N . CYS A 1 190 ? 3.317 9.666 4.994 1.00 89.44 190 CYS A N 1
ATOM 1501 C CA . CYS A 1 190 ? 3.736 8.615 5.914 1.00 89.44 190 CYS A CA 1
ATOM 1502 C C . CYS A 1 190 ? 5.123 8.065 5.575 1.00 89.44 190 CYS A C 1
ATOM 1504 O O . CYS A 1 190 ? 5.433 7.784 4.416 1.00 89.44 190 CYS A O 1
ATOM 1506 N N . SER A 1 191 ? 5.950 7.899 6.606 1.00 87.38 191 SER A N 1
ATOM 1507 C CA . SER A 1 191 ? 7.302 7.333 6.525 1.00 87.38 191 SER A CA 1
ATOM 1508 C C . SER A 1 191 ? 7.374 5.869 6.971 1.00 87.38 191 SER A C 1
ATOM 1510 O O . SER A 1 191 ? 8.437 5.256 6.869 1.00 87.38 191 SER A O 1
ATOM 1512 N N . LEU A 1 192 ? 6.264 5.303 7.463 1.00 86.31 192 LEU A N 1
ATOM 1513 C CA . LEU A 1 192 ? 6.215 3.910 7.897 1.00 86.31 192 LEU A CA 1
ATOM 1514 C C . LEU A 1 192 ? 6.500 2.956 6.721 1.00 86.31 192 LEU A C 1
ATOM 1516 O O . LEU A 1 192 ? 6.122 3.263 5.586 1.00 86.31 192 LEU A O 1
ATOM 1520 N N . PRO A 1 193 ? 7.118 1.787 6.975 1.00 88.06 193 PRO A N 1
ATOM 1521 C CA . PRO A 1 193 ? 7.191 0.695 6.005 1.00 88.06 193 PRO A CA 1
ATOM 1522 C C . PRO A 1 193 ? 5.819 0.367 5.410 1.00 88.06 193 PRO A C 1
ATOM 1524 O O . PRO A 1 193 ? 4.806 0.494 6.099 1.00 88.06 193 PRO A O 1
ATOM 1527 N N . PHE A 1 194 ? 5.768 -0.083 4.154 1.00 90.94 194 PHE A N 1
ATOM 1528 C CA . PHE A 1 194 ? 4.494 -0.293 3.456 1.00 90.94 194 PHE A CA 1
ATOM 1529 C C . PHE A 1 194 ? 3.603 -1.290 4.204 1.00 90.94 194 PHE A C 1
ATOM 1531 O O . PHE A 1 194 ? 2.421 -1.032 4.413 1.00 90.94 194 PHE A O 1
ATOM 1538 N N . ARG A 1 195 ? 4.210 -2.368 4.711 1.00 86.69 195 ARG A N 1
ATOM 1539 C CA . ARG A 1 195 ? 3.540 -3.371 5.546 1.00 86.69 195 ARG A CA 1
ATOM 1540 C C . ARG A 1 195 ? 2.925 -2.806 6.829 1.00 86.69 195 ARG A C 1
ATOM 1542 O O . ARG A 1 195 ? 1.907 -3.307 7.275 1.00 86.69 195 ARG A O 1
ATOM 1549 N N . ASP A 1 196 ? 3.517 -1.778 7.426 1.00 83.12 196 ASP A N 1
ATOM 1550 C CA . ASP A 1 196 ? 2.964 -1.166 8.640 1.00 83.12 196 ASP A CA 1
ATOM 1551 C C . ASP A 1 196 ? 1.816 -0.203 8.298 1.00 83.12 196 ASP A C 1
ATOM 1553 O O . ASP A 1 196 ? 0.903 -0.001 9.098 1.00 83.12 196 ASP A O 1
ATOM 1557 N N . GLN A 1 197 ? 1.834 0.383 7.095 1.00 90.81 197 GLN A N 1
ATOM 1558 C CA . GLN A 1 197 ? 0.747 1.234 6.614 1.00 90.81 197 GLN A CA 1
ATOM 1559 C C . GLN A 1 197 ? -0.528 0.434 6.321 1.00 90.81 197 GLN A C 1
ATOM 1561 O O . GLN A 1 197 ? -1.614 0.998 6.428 1.00 90.81 197 GLN A O 1
ATOM 1566 N N . THR A 1 198 ? -0.434 -0.856 5.972 1.00 90.25 198 THR A N 1
ATOM 1567 C CA . THR A 1 198 ? -1.605 -1.655 5.562 1.00 90.25 198 THR A CA 1
ATOM 1568 C C . THR A 1 198 ? -2.639 -1.803 6.676 1.00 90.25 198 THR A C 1
ATOM 1570 O O . THR A 1 198 ? -3.828 -1.838 6.379 1.00 90.25 198 THR A O 1
ATOM 1573 N N . LEU A 1 199 ? -2.222 -1.789 7.948 1.00 86.38 199 LEU A N 1
ATOM 1574 C CA . LEU A 1 199 ? -3.141 -1.763 9.092 1.00 86.38 199 LEU A CA 1
ATOM 1575 C C . LEU A 1 199 ? -4.003 -0.492 9.088 1.00 86.38 199 LEU A C 1
ATOM 1577 O O . LEU A 1 199 ? -5.222 -0.561 9.211 1.00 86.38 199 LEU A O 1
ATOM 1581 N N . LEU A 1 200 ? -3.383 0.671 8.870 1.00 89.06 200 LEU A N 1
ATOM 1582 C CA . LEU A 1 200 ? -4.097 1.948 8.769 1.00 89.06 200 LEU A CA 1
ATOM 1583 C C . LEU A 1 200 ? -4.956 2.011 7.498 1.00 89.06 200 LEU A C 1
ATOM 1585 O O . LEU A 1 200 ? -6.068 2.533 7.527 1.00 89.06 200 LEU A O 1
ATOM 1589 N N . MET A 1 201 ? -4.464 1.464 6.382 1.00 95.25 201 MET A N 1
ATOM 1590 C CA . MET A 1 201 ? -5.240 1.371 5.142 1.00 95.25 201 MET A CA 1
ATOM 1591 C C . MET A 1 201 ? -6.467 0.469 5.301 1.00 95.25 201 MET A C 1
ATOM 1593 O O . MET A 1 201 ? -7.495 0.774 4.707 1.00 95.25 201 MET A O 1
ATOM 1597 N N . SER A 1 202 ? -6.379 -0.609 6.087 1.00 93.62 202 SER A N 1
ATOM 1598 C CA . SER A 1 202 ? -7.500 -1.519 6.355 1.00 93.62 202 SER A CA 1
ATOM 1599 C C . SER A 1 202 ? -8.634 -0.798 7.084 1.00 93.62 202 SER A C 1
ATOM 1601 O O . SER A 1 202 ? -9.773 -0.816 6.618 1.00 93.62 202 SER A O 1
ATOM 1603 N N . GLU A 1 203 ? -8.315 -0.069 8.159 1.00 90.56 203 GLU A N 1
ATOM 1604 C CA . GLU A 1 203 ? -9.302 0.737 8.893 1.00 90.56 203 GLU A CA 1
ATOM 1605 C C . GLU A 1 203 ? -9.906 1.841 8.018 1.00 90.56 203 GLU A C 1
ATOM 1607 O O . GLU A 1 203 ? -11.118 2.072 8.027 1.00 90.56 203 GLU A O 1
ATOM 1612 N N . LEU A 1 204 ? -9.074 2.491 7.199 1.00 94.38 204 LEU A N 1
ATOM 1613 C CA . LEU A 1 204 ? -9.532 3.511 6.264 1.00 94.38 204 LEU A CA 1
ATOM 1614 C C . LEU A 1 204 ? -10.488 2.930 5.212 1.00 94.38 204 LEU A C 1
ATOM 1616 O O . LEU A 1 204 ? -11.551 3.498 4.964 1.00 94.38 204 LEU A O 1
ATOM 1620 N N . LEU A 1 205 ? -10.137 1.784 4.624 1.00 95.50 205 LEU A N 1
ATOM 1621 C CA . LEU A 1 205 ? -10.971 1.078 3.655 1.00 95.50 205 LEU A CA 1
ATOM 1622 C C . LEU A 1 205 ? -12.299 0.643 4.287 1.00 95.50 205 LEU A C 1
ATOM 1624 O O . LEU A 1 205 ? -13.347 0.851 3.680 1.00 95.50 205 LEU A O 1
ATOM 1628 N N . LYS A 1 206 ? -12.277 0.087 5.503 1.00 93.56 206 LYS A N 1
ATOM 1629 C CA . LYS A 1 206 ? -13.479 -0.310 6.250 1.00 93.56 206 LYS A CA 1
ATOM 1630 C C . LYS A 1 206 ? -14.433 0.871 6.434 1.00 93.56 206 LYS A C 1
ATOM 1632 O O . LYS A 1 206 ? -15.610 0.754 6.095 1.00 93.56 206 LYS A O 1
ATOM 1637 N N . ALA A 1 207 ? -13.926 2.023 6.877 1.00 92.69 207 ALA A N 1
ATOM 1638 C CA . ALA A 1 207 ? -14.727 3.239 7.029 1.00 92.69 207 ALA A CA 1
ATOM 1639 C C . ALA A 1 207 ? -15.309 3.732 5.691 1.00 92.69 207 ALA A C 1
ATOM 1641 O O . ALA A 1 207 ? -16.476 4.127 5.616 1.00 92.69 207 ALA A O 1
ATOM 1642 N N . VAL A 1 208 ? -14.519 3.671 4.617 1.00 93.12 208 VAL A N 1
ATOM 1643 C CA . VAL A 1 208 ? -14.963 4.041 3.269 1.00 93.12 208 VAL A CA 1
ATOM 1644 C C . VAL A 1 208 ? -16.071 3.103 2.772 1.00 93.12 208 VAL A C 1
ATOM 1646 O O . VAL A 1 208 ? -17.100 3.586 2.301 1.00 93.12 208 VAL A O 1
ATOM 1649 N N . VAL A 1 209 ? -15.916 1.785 2.916 1.00 92.50 209 VAL A N 1
ATOM 1650 C CA . VAL A 1 209 ? -16.921 0.789 2.499 1.00 92.50 209 VAL A CA 1
ATOM 1651 C C . VAL A 1 209 ? -18.220 0.949 3.290 1.00 92.50 209 VAL A C 1
ATOM 1653 O O . VAL A 1 209 ? -19.296 1.011 2.697 1.00 92.50 209 VAL A O 1
ATOM 1656 N N . GLN A 1 210 ? -18.133 1.094 4.614 1.00 91.88 210 GLN A N 1
ATOM 1657 C CA . GLN A 1 210 ? -19.299 1.263 5.492 1.00 91.88 210 GLN A CA 1
ATOM 1658 C C . GLN A 1 210 ? -20.083 2.550 5.218 1.00 91.88 210 GLN A C 1
ATOM 1660 O O . GLN A 1 210 ? -21.272 2.624 5.515 1.00 91.88 210 GLN A O 1
ATOM 1665 N N . SER A 1 211 ? -19.444 3.560 4.628 1.00 90.94 211 SER A N 1
ATOM 1666 C CA . SER A 1 211 ? -20.112 4.818 4.300 1.00 90.94 211 SER A CA 1
ATOM 1667 C C . SER A 1 211 ? -21.129 4.724 3.158 1.00 90.94 211 SER A C 1
ATOM 1669 O O . SER A 1 211 ? -21.901 5.664 2.974 1.00 90.94 211 SER A O 1
ATOM 1671 N N . GLY A 1 212 ? -21.089 3.650 2.358 1.00 88.94 212 GLY A N 1
ATOM 1672 C CA . GLY A 1 212 ? -21.936 3.478 1.174 1.00 88.94 212 GLY A CA 1
ATOM 1673 C C . GLY A 1 212 ? -21.651 4.459 0.029 1.00 88.94 212 GLY A C 1
ATOM 1674 O O . GLY A 1 212 ? -22.413 4.507 -0.928 1.00 88.94 212 GLY A O 1
ATOM 1675 N N . MET A 1 213 ? -20.575 5.251 0.111 1.00 83.81 213 MET A N 1
ATOM 1676 C CA . MET A 1 213 ? -20.241 6.258 -0.906 1.00 83.81 213 MET A CA 1
ATOM 1677 C C . MET A 1 213 ? -19.596 5.693 -2.170 1.00 83.81 213 MET A C 1
ATOM 1679 O O . MET A 1 213 ? -19.536 6.380 -3.187 1.00 83.81 213 MET A O 1
ATOM 1683 N N . LEU A 1 214 ? -19.052 4.481 -2.103 1.00 83.75 214 LEU A N 1
ATOM 1684 C CA . LEU A 1 214 ? -18.441 3.853 -3.264 1.00 83.75 214 LEU A CA 1
ATOM 1685 C C . LEU A 1 214 ? -19.518 3.220 -4.155 1.00 83.75 214 LEU A C 1
ATOM 1687 O O . LEU A 1 214 ? -20.454 2.611 -3.628 1.00 83.75 214 LEU A O 1
ATOM 1691 N N . PRO A 1 215 ? -19.373 3.294 -5.490 1.00 79.88 215 PRO A N 1
ATOM 1692 C CA . PRO A 1 215 ? -20.216 2.537 -6.404 1.00 79.88 215 PRO A CA 1
ATOM 1693 C C . PRO A 1 215 ? -20.232 1.046 -6.045 1.00 79.88 215 PRO A C 1
ATOM 1695 O O . PRO A 1 215 ? -19.189 0.456 -5.757 1.00 79.88 215 PRO A O 1
ATOM 1698 N N . GLN A 1 216 ? -21.415 0.425 -6.095 1.00 76.12 216 GLN A N 1
ATOM 1699 C CA . GLN A 1 216 ? -21.592 -0.971 -5.669 1.00 76.12 216 GLN A CA 1
ATOM 1700 C C . GLN A 1 216 ? -20.890 -1.987 -6.585 1.00 76.12 216 GLN A C 1
ATOM 1702 O O . GLN A 1 216 ? -20.531 -3.069 -6.128 1.00 76.12 216 GLN A O 1
ATOM 1707 N N . ALA A 1 217 ? -20.699 -1.659 -7.867 1.00 83.25 217 ALA A N 1
ATOM 1708 C CA . ALA A 1 217 ? -20.168 -2.598 -8.855 1.00 83.25 217 ALA A CA 1
ATOM 1709 C C . ALA A 1 217 ? -18.647 -2.477 -9.044 1.00 83.25 217 ALA A C 1
ATOM 1711 O O . ALA A 1 217 ? -17.918 -3.461 -8.895 1.00 83.25 217 ALA A O 1
ATOM 1712 N N . GLU A 1 218 ? -18.165 -1.277 -9.376 1.00 93.38 218 GLU A N 1
ATOM 1713 C CA . GLU A 1 218 ? -16.766 -1.030 -9.725 1.00 93.38 218 GLU A CA 1
ATOM 1714 C C . GLU A 1 218 ? -16.376 0.430 -9.470 1.00 93.38 218 GLU A C 1
ATOM 1716 O O . GLU A 1 218 ? -17.157 1.345 -9.727 1.00 93.38 218 GLU A O 1
ATOM 1721 N N . TRP A 1 219 ? -15.148 0.644 -9.002 1.00 95.25 219 TRP A N 1
ATOM 1722 C CA . TRP A 1 219 ? -14.539 1.964 -8.863 1.00 95.25 219 TRP A CA 1
ATOM 1723 C C . TRP A 1 219 ? -13.018 1.889 -9.044 1.00 95.25 219 TRP A C 1
ATOM 1725 O O . TRP A 1 219 ? -12.427 0.806 -9.102 1.00 95.25 219 TRP A O 1
ATOM 1735 N N . THR A 1 220 ? -12.370 3.045 -9.167 1.00 96.31 220 THR A N 1
ATOM 1736 C CA . THR A 1 220 ? -10.925 3.145 -9.398 1.00 96.31 220 THR A CA 1
ATOM 1737 C C . THR A 1 220 ? -10.231 3.831 -8.230 1.00 96.31 220 THR A C 1
ATOM 1739 O O . THR A 1 220 ? -10.587 4.940 -7.842 1.00 96.31 220 THR A O 1
ATOM 1742 N N . LEU A 1 221 ? -9.191 3.197 -7.694 1.00 97.38 221 LEU A N 1
ATOM 1743 C CA . LEU A 1 221 ? -8.259 3.802 -6.753 1.00 97.38 221 LEU A CA 1
ATOM 1744 C C . LEU A 1 221 ? -7.032 4.308 -7.516 1.00 97.38 221 LEU A C 1
ATOM 1746 O O . LEU A 1 221 ? -6.213 3.523 -8.000 1.00 97.38 221 LEU A O 1
ATOM 1750 N N . TYR A 1 222 ? -6.872 5.623 -7.591 1.00 97.44 222 TYR A N 1
ATOM 1751 C CA . TYR A 1 222 ? -5.626 6.233 -8.030 1.00 97.44 222 TYR A CA 1
ATOM 1752 C C . TYR A 1 222 ? -4.619 6.217 -6.881 1.00 97.44 222 TYR A C 1
ATOM 1754 O O . TYR A 1 222 ? -4.755 6.948 -5.896 1.00 97.44 222 TYR A O 1
ATOM 1762 N N . TRP A 1 223 ? -3.595 5.379 -7.015 1.00 96.75 223 TRP A N 1
ATOM 1763 C CA . TRP A 1 223 ? -2.544 5.229 -6.011 1.00 96.75 223 TRP A CA 1
ATOM 1764 C C . TRP A 1 223 ? -1.538 6.386 -6.038 1.00 96.75 223 TRP A C 1
ATOM 1766 O O . TRP A 1 223 ? -0.939 6.728 -5.020 1.00 96.75 223 TRP A O 1
ATOM 1776 N N . GLY A 1 224 ? -1.341 6.995 -7.210 1.00 95.50 224 GLY A N 1
ATOM 1777 C CA . GLY A 1 224 ? -0.276 7.966 -7.434 1.00 95.50 224 GLY A CA 1
ATOM 1778 C C . GLY A 1 224 ? 1.057 7.308 -7.786 1.00 95.50 224 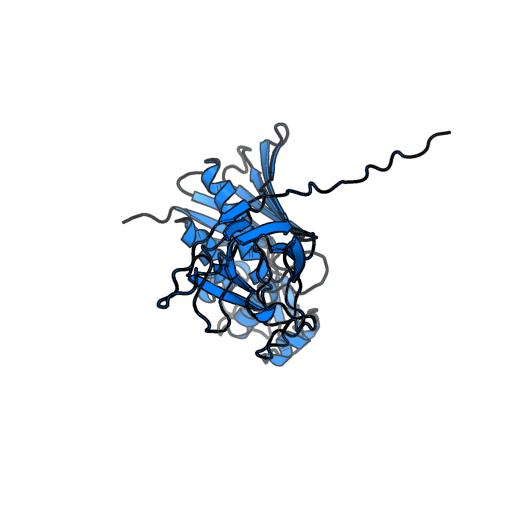GLY A C 1
ATOM 1779 O O . GLY A 1 224 ? 1.088 6.237 -8.389 1.00 95.50 224 GLY A O 1
ATOM 1780 N N . ARG A 1 225 ? 2.159 7.996 -7.462 1.00 95.31 225 ARG A N 1
ATOM 1781 C CA . ARG A 1 225 ? 3.530 7.552 -7.765 1.00 95.31 225 ARG A CA 1
ATOM 1782 C C . ARG A 1 225 ? 4.011 6.512 -6.752 1.00 95.31 225 ARG A C 1
ATOM 1784 O O . ARG A 1 225 ? 3.736 6.655 -5.562 1.00 95.31 225 ARG A O 1
ATOM 1791 N N . LEU A 1 226 ? 4.771 5.512 -7.197 1.00 94.81 226 LEU A N 1
ATOM 1792 C CA . LEU A 1 226 ? 5.419 4.542 -6.303 1.00 94.81 226 LEU A CA 1
ATOM 1793 C C . LEU A 1 226 ? 6.577 5.165 -5.515 1.00 94.81 226 LEU A C 1
ATOM 1795 O O . LEU A 1 226 ? 6.846 4.735 -4.393 1.00 94.81 226 LEU A O 1
ATOM 1799 N N . THR A 1 227 ? 7.240 6.184 -6.068 1.00 90.38 227 THR A N 1
ATOM 1800 C CA . THR A 1 227 ? 8.209 7.025 -5.351 1.00 90.38 227 THR A CA 1
ATOM 1801 C C . THR A 1 227 ? 7.664 8.446 -5.174 1.00 90.38 227 THR A C 1
ATOM 1803 O O . THR A 1 227 ? 7.680 9.229 -6.130 1.00 90.38 227 THR A O 1
ATOM 1806 N N . PRO A 1 228 ? 7.183 8.837 -3.981 1.00 74.75 228 PRO A N 1
ATOM 1807 C CA . PRO A 1 228 ? 6.889 10.236 -3.693 1.00 74.75 228 PRO A CA 1
ATOM 1808 C C . PRO A 1 228 ? 8.170 11.085 -3.730 1.00 74.75 228 PRO A C 1
ATOM 1810 O O . PRO A 1 228 ? 9.283 10.590 -3.566 1.00 74.75 228 PRO A O 1
ATOM 1813 N N . SER A 1 229 ? 8.002 12.390 -3.938 1.00 70.62 229 SER A N 1
ATOM 1814 C CA . SER A 1 229 ? 9.041 13.351 -4.345 1.00 70.62 229 SER A CA 1
ATOM 1815 C C . SER A 1 229 ? 10.205 13.590 -3.367 1.00 70.62 229 SER A C 1
ATOM 1817 O O . SER A 1 229 ? 10.993 14.503 -3.583 1.00 70.62 229 SER A O 1
ATOM 1819 N N . ASN A 1 230 ? 10.344 12.818 -2.289 1.00 76.00 230 ASN A N 1
ATOM 1820 C CA . ASN A 1 230 ? 11.371 13.033 -1.263 1.00 76.00 230 ASN A CA 1
ATOM 1821 C C . ASN A 1 230 ? 12.731 12.378 -1.587 1.00 76.00 230 ASN A C 1
ATOM 1823 O O . ASN A 1 230 ? 13.600 12.322 -0.719 1.00 76.00 230 ASN A O 1
ATOM 1827 N N . GLY A 1 231 ? 12.898 11.833 -2.799 1.00 73.00 231 GLY A N 1
ATOM 1828 C CA . GLY A 1 231 ? 14.152 11.229 -3.253 1.00 73.00 231 GLY A CA 1
ATOM 1829 C C . GLY A 1 231 ? 14.545 9.939 -2.524 1.00 73.00 231 GLY A C 1
ATOM 1830 O O . GLY A 1 231 ? 15.683 9.500 -2.650 1.00 73.00 231 GLY A O 1
ATOM 1831 N N . LYS A 1 232 ? 13.642 9.318 -1.754 1.00 84.44 232 LYS A N 1
ATOM 1832 C CA . LYS A 1 232 ? 13.878 8.015 -1.115 1.00 84.44 232 LYS A CA 1
ATOM 1833 C C . LYS A 1 232 ? 13.295 6.897 -1.974 1.00 84.44 232 LYS A C 1
ATOM 1835 O O . LYS A 1 232 ? 12.248 7.054 -2.594 1.00 84.44 232 LYS A O 1
ATOM 1840 N N . CYS A 1 233 ? 13.937 5.732 -1.964 1.00 84.12 233 CYS A N 1
ATOM 1841 C CA . CYS A 1 233 ? 13.335 4.540 -2.552 1.00 84.12 233 CYS A CA 1
ATOM 1842 C C . CYS A 1 233 ? 12.309 3.931 -1.602 1.00 84.12 233 CYS A C 1
ATOM 1844 O O . CYS A 1 233 ? 12.665 3.390 -0.553 1.00 84.12 233 CYS A O 1
ATOM 1846 N N . PHE A 1 234 ? 11.051 3.945 -2.015 1.00 90.31 234 PHE A N 1
ATOM 1847 C CA . PHE A 1 234 ? 9.974 3.293 -1.285 1.00 90.31 234 PHE A CA 1
ATOM 1848 C C . PHE A 1 234 ? 9.935 1.800 -1.571 1.00 90.31 234 PHE A C 1
ATOM 1850 O O . PHE A 1 234 ? 10.445 1.315 -2.579 1.00 90.31 234 PHE A O 1
ATOM 1857 N N . GLU A 1 235 ? 9.312 1.066 -0.660 1.00 93.50 235 GLU A N 1
ATOM 1858 C CA . GLU A 1 235 ? 9.276 -0.389 -0.699 1.00 93.50 235 GLU A CA 1
ATOM 1859 C C . GLU A 1 235 ? 8.643 -0.929 -1.992 1.00 93.50 235 GLU A C 1
ATOM 1861 O O . GLU A 1 235 ? 9.233 -1.789 -2.640 1.00 93.50 235 GLU A O 1
ATOM 1866 N N . LEU A 1 236 ? 7.509 -0.371 -2.437 1.00 95.50 236 LEU A N 1
ATOM 1867 C CA . LEU A 1 236 ? 6.860 -0.786 -3.689 1.00 95.50 236 LEU A CA 1
ATOM 1868 C C . LEU A 1 236 ? 7.719 -0.506 -4.931 1.00 95.50 236 LEU A C 1
ATOM 1870 O O . LEU A 1 236 ? 7.762 -1.327 -5.844 1.00 95.50 236 LEU A O 1
ATOM 1874 N N . SER A 1 237 ? 8.445 0.613 -4.948 1.00 96.25 237 SER A N 1
ATOM 1875 C CA . SER A 1 237 ? 9.407 0.933 -6.009 1.00 96.25 237 SER A CA 1
ATOM 1876 C C . SER A 1 237 ? 10.538 -0.099 -6.061 1.00 96.25 237 SER A C 1
ATOM 1878 O O . SER A 1 237 ? 10.856 -0.625 -7.127 1.00 96.25 237 SER A O 1
ATOM 1880 N N . GLN A 1 238 ? 11.096 -0.472 -4.904 1.00 96.56 238 GLN A N 1
ATOM 1881 C CA . GLN A 1 238 ? 12.123 -1.516 -4.818 1.00 96.56 238 GLN A CA 1
ATOM 1882 C C . GLN A 1 238 ? 11.605 -2.871 -5.302 1.00 96.56 238 GLN A C 1
ATOM 1884 O O . GLN A 1 238 ? 12.291 -3.554 -6.062 1.00 96.56 238 GLN A O 1
ATOM 1889 N N . ARG A 1 239 ? 10.381 -3.244 -4.913 1.00 97.62 239 ARG A N 1
ATOM 1890 C CA . ARG A 1 239 ? 9.738 -4.477 -5.384 1.00 97.62 239 ARG A CA 1
ATOM 1891 C C . ARG A 1 239 ? 9.550 -4.469 -6.903 1.00 97.62 239 ARG A C 1
ATOM 1893 O O . ARG A 1 239 ? 9.857 -5.475 -7.534 1.00 97.62 239 ARG A O 1
ATOM 1900 N N . LEU A 1 240 ? 9.131 -3.345 -7.497 1.00 98.31 240 LEU A N 1
ATOM 1901 C CA . LEU A 1 240 ? 9.015 -3.203 -8.954 1.00 98.31 240 LEU A CA 1
ATOM 1902 C C . LEU A 1 240 ? 10.365 -3.397 -9.662 1.00 98.31 240 LEU A C 1
ATOM 1904 O O . LEU A 1 240 ? 10.448 -4.166 -10.618 1.00 98.31 240 LEU A O 1
ATOM 1908 N N . MET A 1 241 ? 11.425 -2.746 -9.179 1.00 98.38 241 MET A N 1
ATOM 1909 C CA . MET A 1 241 ? 12.767 -2.869 -9.762 1.00 98.38 241 MET A CA 1
ATOM 1910 C C . MET A 1 241 ? 13.277 -4.310 -9.733 1.00 98.38 241 MET A C 1
ATOM 1912 O O . MET A 1 241 ? 13.795 -4.804 -10.733 1.00 98.38 241 MET A O 1
ATOM 1916 N N . LEU A 1 242 ? 13.096 -5.000 -8.604 1.00 98.50 242 LEU A N 1
ATOM 1917 C CA . LEU A 1 242 ? 13.490 -6.401 -8.455 1.00 98.50 242 LEU A CA 1
ATOM 1918 C C . LEU A 1 242 ? 12.660 -7.323 -9.353 1.00 98.50 242 LEU A C 1
ATOM 1920 O O . LEU A 1 242 ? 13.220 -8.206 -9.997 1.00 98.50 242 LEU A O 1
ATOM 1924 N N . ALA A 1 243 ? 11.352 -7.085 -9.449 1.00 98.50 243 ALA A N 1
ATOM 1925 C CA . ALA A 1 243 ? 10.467 -7.840 -10.327 1.00 98.50 243 ALA A CA 1
ATOM 1926 C C . ALA A 1 243 ? 10.850 -7.672 -11.810 1.00 98.50 243 ALA A C 1
ATOM 1928 O O . ALA A 1 243 ? 10.850 -8.643 -12.566 1.00 98.50 243 ALA A O 1
ATOM 1929 N N . ALA A 1 244 ? 11.240 -6.463 -12.225 1.00 98.56 244 ALA A N 1
ATOM 1930 C CA . ALA A 1 244 ? 11.738 -6.208 -13.574 1.00 98.56 244 ALA A CA 1
ATOM 1931 C C . ALA A 1 244 ? 13.105 -6.865 -13.827 1.00 98.56 244 ALA A C 1
ATOM 1933 O O . ALA A 1 244 ? 13.278 -7.501 -14.862 1.00 98.56 244 ALA A O 1
ATOM 1934 N N . HIS A 1 245 ? 14.047 -6.771 -12.881 1.00 98.50 245 HIS A N 1
ATOM 1935 C CA . HIS A 1 245 ? 15.355 -7.439 -12.956 1.00 98.50 245 HIS A CA 1
ATOM 1936 C C . HIS A 1 245 ? 15.222 -8.961 -13.133 1.00 98.50 245 HIS A C 1
ATOM 1938 O O . HIS A 1 245 ? 15.929 -9.569 -13.932 1.00 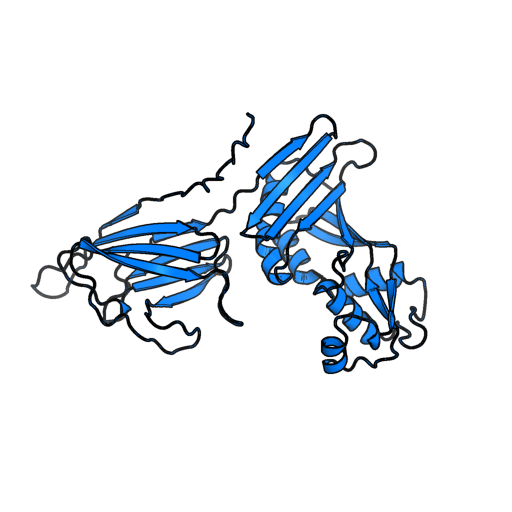98.50 245 HIS A O 1
ATOM 1944 N N . GLN A 1 246 ? 14.280 -9.574 -12.416 1.00 98.44 246 GLN A N 1
ATOM 1945 C CA . GLN A 1 246 ? 14.018 -11.015 -12.472 1.00 98.44 246 GLN A CA 1
ATOM 1946 C C . GLN A 1 246 ? 13.220 -11.440 -13.714 1.00 98.44 246 GLN A C 1
ATOM 1948 O O . GLN A 1 246 ? 13.160 -12.630 -14.036 1.00 98.44 246 GLN A O 1
ATOM 1953 N N . SER A 1 247 ? 12.597 -10.494 -14.419 1.00 98.38 247 SER A N 1
ATOM 1954 C CA . SER A 1 247 ? 11.764 -10.791 -15.578 1.00 98.38 247 SER A CA 1
ATOM 1955 C C . SER A 1 247 ? 12.609 -11.078 -16.814 1.00 98.38 247 SER A C 1
ATOM 1957 O O . SER A 1 247 ? 13.396 -10.251 -17.275 1.00 98.38 247 SER A O 1
ATOM 1959 N N . LYS A 1 248 ? 12.369 -12.237 -17.436 1.00 98.12 248 LYS A N 1
ATOM 1960 C CA . LYS A 1 248 ? 12.971 -12.588 -18.731 1.00 98.12 248 LYS A CA 1
ATOM 1961 C C . LYS A 1 248 ? 12.479 -11.695 -19.868 1.00 98.12 248 LYS A C 1
ATOM 1963 O O . LYS A 1 248 ? 13.146 -11.647 -20.902 1.00 98.12 248 LYS A O 1
ATOM 1968 N N . ASP A 1 249 ? 11.369 -10.988 -19.679 1.00 98.62 249 ASP A N 1
ATOM 1969 C CA . ASP A 1 249 ? 10.758 -10.115 -20.681 1.00 98.62 249 ASP A CA 1
ATOM 1970 C C . ASP A 1 249 ? 11.254 -8.667 -20.585 1.00 98.62 249 ASP A C 1
ATOM 1972 O O . ASP A 1 249 ? 10.927 -7.848 -21.445 1.00 98.62 249 ASP A O 1
ATOM 1976 N N . TRP A 1 250 ? 12.092 -8.348 -19.594 1.00 98.69 250 TRP A N 1
ATOM 1977 C CA . TRP A 1 250 ? 12.791 -7.070 -19.505 1.00 98.69 250 TRP A CA 1
ATOM 1978 C C . TRP A 1 250 ? 14.194 -7.162 -20.110 1.00 98.69 250 TRP A C 1
ATOM 1980 O O . TRP A 1 250 ? 14.938 -8.119 -19.883 1.00 98.69 250 TRP A O 1
ATOM 1990 N N . ASP A 1 251 ? 14.590 -6.157 -20.887 1.00 98.75 251 ASP A N 1
ATOM 1991 C CA . ASP A 1 251 ? 15.977 -5.976 -21.308 1.00 98.75 251 ASP A CA 1
ATOM 1992 C C . ASP A 1 251 ? 16.653 -4.961 -20.380 1.00 98.75 251 ASP A C 1
ATOM 1994 O O . ASP A 1 251 ? 16.546 -3.748 -20.577 1.00 98.75 251 ASP A O 1
ATOM 1998 N N . VAL A 1 252 ? 17.376 -5.463 -19.375 1.00 98.62 252 VAL A N 1
ATOM 1999 C CA . VAL A 1 252 ? 18.079 -4.638 -18.377 1.00 98.62 252 VAL A CA 1
ATOM 2000 C C . VAL A 1 252 ? 19.149 -3.727 -18.983 1.00 98.62 252 VAL A C 1
ATOM 2002 O O . VAL A 1 252 ? 19.469 -2.698 -18.399 1.00 98.62 252 VAL A O 1
ATOM 2005 N N . LYS A 1 253 ? 19.708 -4.040 -20.159 1.00 98.50 253 LYS A N 1
ATOM 2006 C CA . LYS A 1 253 ? 20.720 -3.179 -20.799 1.00 98.50 253 LYS A CA 1
ATOM 2007 C C . LYS A 1 253 ? 20.058 -2.002 -21.507 1.00 98.50 253 LYS A C 1
ATOM 2009 O O . LYS A 1 253 ? 20.540 -0.866 -21.450 1.00 98.50 253 LYS A O 1
ATOM 2014 N N . ARG A 1 254 ? 18.944 -2.265 -22.191 1.00 98.50 254 ARG A N 1
ATOM 2015 C CA . ARG A 1 254 ? 18.204 -1.242 -22.944 1.00 98.50 254 ARG A CA 1
ATOM 2016 C C . ARG A 1 254 ? 17.282 -0.422 -22.046 1.00 98.50 254 ARG A C 1
ATOM 2018 O O . ARG A 1 254 ? 17.067 0.746 -22.355 1.00 98.50 254 ARG A O 1
ATOM 2025 N N . GLY A 1 255 ? 16.815 -0.992 -20.937 1.00 98.38 255 GLY A N 1
ATOM 2026 C CA . GLY A 1 255 ? 15.852 -0.366 -20.035 1.00 98.38 255 GLY A CA 1
ATOM 2027 C C . GLY A 1 255 ? 14.456 -0.330 -20.631 1.00 98.38 255 GLY A C 1
ATOM 2028 O O . GLY A 1 255 ? 13.806 0.705 -20.582 1.00 98.38 255 GLY A O 1
ATOM 2029 N N . LYS A 1 256 ? 14.033 -1.420 -21.273 1.00 98.62 256 LYS A N 1
ATOM 2030 C CA . LYS A 1 256 ? 12.713 -1.519 -21.902 1.00 98.62 256 LYS A CA 1
ATOM 2031 C C . LYS A 1 256 ? 12.256 -2.974 -21.985 1.00 98.62 256 LYS A C 1
ATOM 2033 O O . LYS A 1 256 ? 13.110 -3.867 -21.929 1.00 98.62 256 LYS A O 1
ATOM 2038 N N . PRO A 1 257 ? 10.952 -3.244 -22.160 1.00 98.62 257 PRO A N 1
ATOM 2039 C CA . PRO A 1 257 ? 10.518 -4.610 -22.382 1.00 98.62 257 PRO A CA 1
ATOM 2040 C C . PRO A 1 257 ? 11.022 -5.121 -23.736 1.00 98.62 257 PRO A C 1
ATOM 2042 O O . PRO A 1 257 ? 11.218 -4.358 -24.688 1.00 98.62 257 PRO A O 1
ATOM 2045 N N . LYS A 1 258 ? 11.237 -6.432 -23.831 1.00 98.56 258 LYS A N 1
ATOM 2046 C CA . LYS A 1 258 ? 11.617 -7.102 -25.082 1.00 98.56 258 LYS A CA 1
ATOM 2047 C C . LYS A 1 258 ? 10.484 -7.071 -26.109 1.00 98.56 258 LYS A C 1
ATOM 2049 O O . LYS A 1 258 ? 10.762 -7.083 -27.304 1.00 98.56 258 LYS A O 1
ATOM 2054 N N . GLN A 1 259 ? 9.235 -7.005 -25.643 1.00 97.62 259 GLN A N 1
ATOM 2055 C CA . GLN A 1 259 ? 8.027 -6.885 -26.459 1.00 97.62 259 GLN A CA 1
ATOM 2056 C C . GLN A 1 259 ? 7.050 -5.878 -25.831 1.00 97.62 259 GLN A C 1
ATOM 2058 O O . GLN A 1 259 ? 6.894 -5.839 -24.612 1.00 97.62 259 GLN A O 1
ATOM 2063 N N . GLY A 1 260 ? 6.364 -5.086 -26.659 1.00 97.12 260 GLY A N 1
ATOM 2064 C CA . GLY A 1 260 ? 5.363 -4.111 -26.208 1.00 97.12 260 GLY A CA 1
ATOM 2065 C C . GLY A 1 260 ? 5.942 -2.805 -25.642 1.00 97.12 260 GLY A C 1
ATOM 2066 O O . GLY A 1 260 ? 7.069 -2.423 -25.948 1.00 97.12 260 GLY A O 1
ATOM 2067 N N . HIS A 1 261 ? 5.129 -2.106 -24.843 1.00 98.00 261 HIS A N 1
ATOM 2068 C CA . HIS A 1 261 ? 5.418 -0.788 -24.258 1.00 98.00 261 HIS A CA 1
ATOM 2069 C C . HIS A 1 261 ? 5.626 -0.891 -22.738 1.00 98.00 261 HIS A C 1
ATOM 2071 O O . HIS A 1 261 ? 5.015 -1.742 -22.083 1.00 98.00 261 HIS A O 1
ATOM 2077 N N . GLU A 1 262 ? 6.433 -0.008 -22.148 1.00 98.38 262 GLU A N 1
ATOM 2078 C CA . GLU A 1 262 ? 6.823 -0.062 -20.732 1.00 98.38 262 GLU A CA 1
ATOM 2079 C C . GLU A 1 262 ? 5.632 -0.016 -19.765 1.00 98.38 262 GLU A C 1
ATOM 2081 O O . GLU A 1 262 ? 5.579 -0.824 -18.843 1.00 98.38 262 GLU A O 1
ATOM 2086 N N . ASN A 1 263 ? 4.628 0.830 -20.015 1.00 98.50 263 ASN A N 1
ATOM 2087 C CA . ASN A 1 263 ? 3.384 0.878 -19.237 1.00 98.50 263 ASN A CA 1
ATOM 2088 C C . ASN A 1 263 ? 2.682 -0.492 -19.170 1.00 98.50 263 ASN A C 1
ATOM 2090 O O . ASN A 1 263 ? 2.294 -0.950 -18.096 1.00 98.50 263 ASN A O 1
ATOM 2094 N N . SER A 1 264 ? 2.558 -1.177 -20.315 1.00 98.19 264 SER A N 1
ATOM 2095 C CA . SER A 1 264 ? 1.906 -2.493 -20.391 1.00 98.19 264 SER A CA 1
ATOM 2096 C C . SER A 1 264 ? 2.725 -3.573 -19.689 1.00 98.19 264 SER A C 1
ATOM 2098 O O . SER A 1 264 ? 2.160 -4.401 -18.974 1.00 98.19 264 SER A O 1
ATOM 2100 N N . PHE A 1 265 ? 4.050 -3.535 -19.856 1.00 98.56 265 PHE A N 1
ATOM 2101 C CA . PHE A 1 265 ? 4.967 -4.436 -19.165 1.00 98.56 265 PHE A CA 1
ATOM 2102 C C . PHE A 1 265 ? 4.890 -4.263 -17.645 1.00 98.56 265 PHE A C 1
ATOM 2104 O O . PHE A 1 265 ? 4.688 -5.243 -16.932 1.00 98.56 265 PHE A O 1
ATOM 2111 N N . VAL A 1 266 ? 4.993 -3.029 -17.138 1.00 98.56 266 VAL A N 1
ATOM 2112 C CA . VAL A 1 266 ? 4.953 -2.757 -15.694 1.00 98.56 266 VAL A CA 1
ATOM 2113 C C . VAL A 1 266 ? 3.614 -3.186 -15.103 1.00 98.56 266 VAL A C 1
ATOM 2115 O O . VAL A 1 266 ? 3.605 -3.865 -14.079 1.00 98.56 266 VAL A O 1
ATOM 2118 N N . ARG A 1 267 ? 2.490 -2.888 -15.771 1.00 98.50 267 ARG A N 1
ATOM 2119 C CA . ARG A 1 267 ? 1.164 -3.368 -15.351 1.00 98.50 267 ARG A CA 1
ATOM 2120 C C . ARG A 1 267 ? 1.135 -4.893 -15.199 1.00 98.50 267 ARG A C 1
ATOM 2122 O O . ARG A 1 267 ? 0.661 -5.393 -14.181 1.00 98.50 267 ARG A O 1
ATOM 2129 N N . LEU A 1 268 ? 1.649 -5.624 -16.192 1.00 98.31 268 LEU A N 1
ATOM 2130 C CA . LEU A 1 268 ? 1.687 -7.088 -16.179 1.00 98.31 268 LEU A CA 1
ATOM 2131 C C . LEU A 1 268 ? 2.578 -7.627 -15.053 1.00 98.31 268 LEU A C 1
ATOM 2133 O O . LEU A 1 268 ? 2.147 -8.497 -14.300 1.00 98.31 268 LEU A O 1
ATOM 2137 N N . VAL A 1 269 ? 3.787 -7.080 -14.904 1.00 98.19 269 VAL A N 1
ATOM 2138 C CA . VAL A 1 269 ? 4.735 -7.482 -13.858 1.00 98.19 269 VAL A CA 1
ATOM 2139 C C . VAL A 1 269 ? 4.154 -7.248 -12.471 1.00 98.19 269 VAL A C 1
ATOM 2141 O O . VAL A 1 269 ? 4.221 -8.147 -11.634 1.00 98.19 269 VAL A O 1
ATOM 2144 N N . MET A 1 270 ? 3.548 -6.084 -12.220 1.00 98.00 270 MET A N 1
ATOM 2145 C CA . MET A 1 270 ? 2.903 -5.787 -10.938 1.00 98.00 270 MET A CA 1
ATOM 2146 C C . MET A 1 270 ? 1.809 -6.805 -10.606 1.00 98.00 270 MET A C 1
ATOM 2148 O O . MET A 1 270 ? 1.718 -7.256 -9.464 1.00 98.00 270 MET A O 1
ATOM 2152 N N . GLU A 1 271 ? 0.996 -7.181 -11.597 1.00 97.31 271 GLU A N 1
ATOM 2153 C CA . GLU A 1 271 ? -0.087 -8.147 -11.419 1.00 97.31 271 GLU A CA 1
ATOM 2154 C C . GLU A 1 271 ? 0.437 -9.563 -11.138 1.00 97.31 271 GLU A C 1
ATOM 2156 O O . GLU A 1 271 ? -0.036 -10.208 -10.202 1.00 97.31 271 GLU A O 1
ATOM 2161 N N . GLN A 1 272 ? 1.424 -10.026 -11.913 1.00 97.50 272 GLN A N 1
ATOM 2162 C CA . GLN A 1 272 ? 1.967 -11.388 -11.843 1.00 97.50 272 GLN A CA 1
ATOM 2163 C C . GLN A 1 272 ? 2.834 -11.633 -10.609 1.00 97.50 272 GLN A C 1
ATOM 2165 O O . GLN A 1 272 ? 2.771 -12.701 -10.009 1.00 97.50 272 GLN A O 1
ATOM 2170 N N . THR A 1 273 ? 3.658 -10.654 -10.235 1.00 97.62 273 THR A N 1
ATOM 2171 C CA . THR A 1 273 ? 4.583 -10.790 -9.097 1.00 97.62 273 THR A CA 1
ATOM 2172 C C . THR A 1 273 ? 3.949 -10.407 -7.768 1.00 97.62 273 THR A C 1
ATOM 2174 O O . THR A 1 273 ? 4.519 -10.684 -6.717 1.00 97.62 273 THR A O 1
ATOM 2177 N N . GLY A 1 274 ? 2.773 -9.772 -7.798 1.00 95.38 274 GLY A N 1
ATOM 2178 C CA . GLY A 1 274 ? 2.045 -9.411 -6.591 1.00 95.38 274 GLY A CA 1
ATOM 2179 C C . GLY A 1 274 ? 2.812 -8.431 -5.705 1.00 95.38 274 GLY A C 1
ATOM 2180 O O . GLY A 1 274 ? 2.752 -8.557 -4.487 1.00 95.38 274 GLY A O 1
ATOM 2181 N N . ILE A 1 275 ? 3.508 -7.436 -6.278 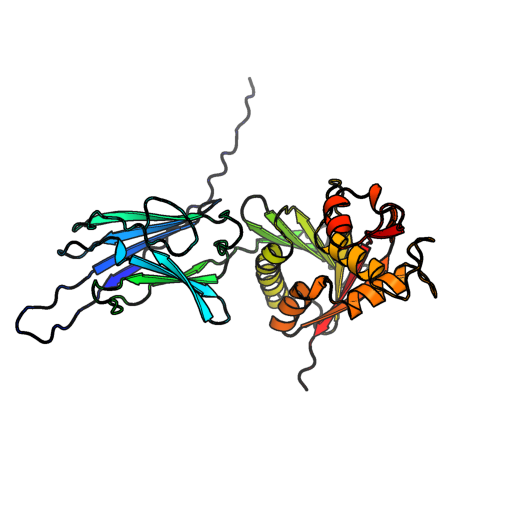1.00 96.62 275 ILE A N 1
ATOM 2182 C CA . ILE A 1 275 ? 4.316 -6.483 -5.485 1.00 96.62 275 ILE A CA 1
ATOM 2183 C C . ILE A 1 275 ? 3.512 -5.711 -4.422 1.00 96.62 275 ILE A C 1
ATOM 2185 O O . ILE A 1 275 ? 4.105 -5.102 -3.534 1.00 96.62 275 ILE A O 1
ATOM 2189 N N . TYR A 1 276 ? 2.182 -5.738 -4.526 1.00 96.62 276 TYR A N 1
ATOM 2190 C CA . TYR A 1 276 ? 1.203 -5.102 -3.651 1.00 96.62 276 TYR A CA 1
ATOM 2191 C C . TYR A 1 276 ? 0.264 -6.132 -2.981 1.00 96.62 276 TYR A C 1
ATOM 2193 O O . TYR A 1 276 ? -0.913 -5.846 -2.757 1.00 96.62 276 TYR A O 1
ATOM 2201 N N . SER A 1 277 ? 0.740 -7.351 -2.699 1.00 96.38 277 SER A N 1
ATOM 2202 C CA . SER A 1 277 ? -0.085 -8.444 -2.158 1.00 96.38 277 SER A CA 1
ATOM 2203 C C . SER A 1 277 ? -0.790 -8.081 -0.852 1.00 96.38 277 SER A C 1
ATOM 2205 O O . SER A 1 277 ? -1.968 -8.390 -0.707 1.00 96.38 277 SER A O 1
ATOM 2207 N N . GLU A 1 278 ? -0.137 -7.339 0.043 1.00 95.25 278 GLU A N 1
ATOM 2208 C CA . GLU A 1 278 ? -0.749 -6.899 1.303 1.00 95.25 278 GLU A CA 1
ATOM 2209 C C . GLU A 1 278 ? -1.955 -5.985 1.053 1.00 95.25 278 GLU A C 1
ATOM 2211 O O . GLU A 1 278 ? -2.943 -6.024 1.780 1.00 95.25 278 GLU A O 1
ATOM 2216 N N . LEU A 1 279 ? -1.911 -5.185 -0.017 1.00 96.75 279 LEU A N 1
ATOM 2217 C CA . LEU A 1 279 ? -3.044 -4.362 -0.424 1.00 96.75 279 LEU A CA 1
ATOM 2218 C C . LEU A 1 279 ? -4.172 -5.231 -1.002 1.00 96.75 279 LEU A C 1
ATOM 2220 O O . LEU A 1 279 ? -5.339 -4.988 -0.714 1.00 96.75 279 LEU A O 1
ATOM 2224 N N . LYS A 1 280 ? -3.855 -6.279 -1.775 1.00 97.25 280 LYS A N 1
ATOM 2225 C CA . LYS A 1 280 ? -4.877 -7.239 -2.234 1.00 97.25 280 LYS A CA 1
ATOM 2226 C C . LYS A 1 280 ? -5.576 -7.916 -1.053 1.00 97.25 280 LYS A C 1
ATOM 2228 O O . LYS A 1 280 ? -6.797 -8.042 -1.075 1.00 97.25 280 LYS A O 1
ATOM 2233 N N . GLU A 1 281 ? -4.819 -8.305 -0.029 1.00 96.12 281 GLU A N 1
ATOM 2234 C CA . GLU A 1 281 ? -5.332 -8.969 1.173 1.00 96.12 281 GLU A CA 1
ATOM 2235 C C . GLU A 1 281 ? -6.337 -8.094 1.934 1.00 96.12 281 GLU A C 1
ATOM 2237 O O . GLU A 1 281 ? -7.439 -8.565 2.223 1.00 96.12 281 GLU A O 1
ATOM 2242 N N . ILE A 1 282 ? -6.025 -6.814 2.188 1.00 95.94 282 ILE A N 1
ATOM 2243 C CA . ILE A 1 282 ? -6.961 -5.936 2.916 1.00 95.94 282 ILE A CA 1
ATOM 2244 C C . ILE A 1 282 ? -8.252 -5.677 2.124 1.00 95.94 282 ILE A C 1
ATOM 2246 O O . ILE A 1 282 ? -9.330 -5.619 2.709 1.00 95.94 282 ILE A O 1
ATOM 2250 N N . PHE A 1 283 ? -8.180 -5.580 0.791 1.00 96.56 283 PHE A N 1
ATOM 2251 C CA . PHE A 1 283 ? -9.378 -5.443 -0.046 1.00 96.56 283 PHE A CA 1
ATOM 2252 C C . PHE A 1 283 ? -10.204 -6.730 -0.051 1.00 96.56 283 PHE A C 1
ATOM 2254 O O . PHE A 1 283 ? -11.427 -6.690 0.094 1.00 96.56 283 PHE A O 1
ATOM 2261 N N . GLN A 1 284 ? -9.541 -7.880 -0.142 1.00 96.06 284 GLN A N 1
ATOM 2262 C CA . GLN A 1 284 ? -10.197 -9.180 -0.101 1.00 96.06 284 GLN A CA 1
ATOM 2263 C C . GLN A 1 284 ? -10.915 -9.432 1.229 1.00 96.06 284 GLN A C 1
ATOM 2265 O O . GLN A 1 284 ? -12.015 -9.992 1.213 1.00 96.06 284 GLN A O 1
ATOM 2270 N N . ALA A 1 285 ? -10.345 -8.993 2.354 1.00 93.00 285 ALA A N 1
ATOM 2271 C CA . ALA A 1 285 ? -10.986 -9.071 3.668 1.00 93.00 285 ALA A CA 1
ATOM 2272 C C . ALA A 1 285 ? -12.317 -8.296 3.724 1.00 93.00 285 ALA A C 1
ATOM 2274 O O . ALA A 1 285 ? -13.231 -8.693 4.441 1.00 93.00 285 ALA A O 1
ATOM 2275 N N . GLN A 1 286 ? -12.464 -7.249 2.905 1.00 93.75 286 GLN A N 1
ATOM 2276 C CA . GLN A 1 286 ? -13.700 -6.469 2.762 1.00 93.75 286 GLN A CA 1
ATOM 2277 C C . GLN A 1 286 ? -14.617 -6.986 1.638 1.00 93.75 286 GLN A C 1
ATOM 2279 O O . GLN A 1 286 ? -15.555 -6.304 1.230 1.00 93.75 286 GLN A O 1
ATOM 2284 N N . GLY A 1 287 ? -14.360 -8.186 1.105 1.00 94.25 287 GLY A N 1
ATOM 2285 C CA . GLY A 1 287 ? -15.149 -8.754 0.009 1.00 94.25 287 GLY A CA 1
ATOM 2286 C C . GLY A 1 287 ? -14.934 -8.050 -1.333 1.00 94.25 287 GLY A C 1
ATOM 2287 O O . GLY A 1 287 ? -15.812 -8.102 -2.193 1.00 94.25 287 GLY A O 1
ATOM 2288 N N . LEU A 1 288 ? -13.782 -7.405 -1.529 1.00 95.75 288 LEU A N 1
ATOM 2289 C CA . LEU A 1 288 ? -13.427 -6.693 -2.756 1.00 95.75 288 LEU A CA 1
ATOM 2290 C C . LEU A 1 288 ? -12.292 -7.404 -3.506 1.00 95.75 288 LEU A C 1
ATOM 2292 O O . LEU A 1 288 ? -11.466 -8.107 -2.926 1.00 95.75 288 LEU A O 1
ATOM 2296 N N . LEU A 1 289 ? -12.237 -7.204 -4.817 1.00 96.75 289 LEU A N 1
ATOM 2297 C CA . LEU A 1 289 ? -11.132 -7.602 -5.681 1.00 96.75 289 LEU A CA 1
ATOM 2298 C C . LEU A 1 289 ? -10.354 -6.359 -6.096 1.00 96.75 289 LEU A C 1
ATOM 2300 O O . LEU A 1 289 ? -10.948 -5.381 -6.542 1.00 96.75 289 LEU A O 1
ATOM 2304 N N . LEU A 1 290 ? -9.028 -6.430 -5.992 1.00 97.56 290 LEU A N 1
ATOM 2305 C CA . LEU A 1 290 ? -8.117 -5.359 -6.377 1.00 97.56 290 LEU A CA 1
ATOM 2306 C C . LEU A 1 290 ? -7.189 -5.837 -7.497 1.00 97.56 290 LEU A C 1
ATOM 2308 O O . LEU A 1 290 ? -6.501 -6.851 -7.344 1.00 97.56 290 LEU A O 1
ATOM 2312 N N . ARG A 1 291 ? -7.156 -5.105 -8.612 1.00 97.81 291 ARG A N 1
ATOM 2313 C CA . ARG A 1 291 ? -6.307 -5.401 -9.780 1.00 97.81 291 ARG A CA 1
ATOM 2314 C C . ARG A 1 291 ? -5.645 -4.136 -10.301 1.00 97.81 291 ARG A C 1
ATOM 2316 O O . ARG A 1 291 ? -6.234 -3.061 -10.206 1.00 97.81 291 ARG A O 1
ATOM 2323 N N . VAL A 1 292 ? -4.476 -4.250 -10.931 1.00 98.19 292 VAL A N 1
ATOM 2324 C CA . VAL A 1 292 ? -3.894 -3.096 -11.637 1.00 98.19 292 VAL A CA 1
ATOM 2325 C C . VAL A 1 292 ? -4.659 -2.854 -12.937 1.00 98.19 292 VAL A C 1
ATOM 2327 O O . VAL A 1 292 ? -4.630 -3.686 -13.849 1.00 98.19 292 VAL A O 1
ATOM 2330 N N . SER A 1 293 ? -5.341 -1.712 -13.033 1.00 97.62 293 SER A N 1
ATOM 2331 C CA . SER A 1 293 ? -6.089 -1.328 -14.233 1.00 97.62 293 SER A CA 1
ATOM 2332 C C . SER A 1 293 ? -5.197 -0.634 -15.250 1.00 97.62 293 SER A C 1
ATOM 2334 O O . SER A 1 293 ? -5.191 -1.020 -16.418 1.00 97.62 293 SER A O 1
ATOM 2336 N N . ASN A 1 294 ? -4.403 0.340 -14.803 1.00 98.25 294 ASN A N 1
ATOM 2337 C CA . ASN A 1 294 ? -3.527 1.120 -15.665 1.00 98.25 294 ASN A CA 1
ATOM 2338 C C . ASN A 1 294 ? -2.227 1.517 -14.950 1.00 98.25 294 ASN A C 1
ATOM 2340 O O . ASN A 1 294 ? -2.170 1.627 -13.723 1.00 98.25 294 ASN A O 1
ATOM 2344 N N . VAL A 1 295 ? -1.183 1.738 -15.744 1.00 98.50 295 VAL A N 1
ATOM 2345 C CA . VAL A 1 295 ? 0.110 2.265 -15.310 1.00 98.50 295 VAL A CA 1
ATOM 2346 C C . VAL A 1 295 ? 0.546 3.333 -16.302 1.00 98.50 295 VAL A C 1
ATOM 2348 O O . VAL A 1 295 ? 0.514 3.110 -17.509 1.00 98.50 295 VAL A O 1
ATOM 2351 N N . GLU A 1 296 ? 0.994 4.477 -15.799 1.00 98.12 296 GLU A N 1
ATOM 2352 C CA . GLU A 1 296 ? 1.397 5.615 -16.625 1.00 98.12 296 GLU A CA 1
ATOM 2353 C C . GLU A 1 296 ? 2.742 6.183 -16.176 1.00 98.12 296 GLU A C 1
ATOM 2355 O O . GLU A 1 296 ? 3.159 6.008 -15.029 1.00 98.12 296 GLU A O 1
ATOM 2360 N N . LYS A 1 297 ? 3.406 6.915 -17.079 1.00 96.88 297 LYS A N 1
ATOM 2361 C CA . LYS A 1 297 ? 4.635 7.677 -16.794 1.00 96.88 297 LYS A CA 1
ATOM 2362 C C . LYS A 1 297 ? 5.711 6.829 -16.111 1.00 96.88 297 LYS A C 1
ATOM 2364 O O . LYS A 1 297 ? 6.272 7.234 -15.093 1.00 96.88 297 LYS A O 1
ATOM 2369 N N . VAL A 1 298 ? 5.968 5.642 -16.660 1.00 98.19 298 VAL A N 1
ATOM 2370 C CA . VAL A 1 298 ? 7.030 4.767 -16.162 1.00 98.19 298 VAL A CA 1
ATOM 2371 C C . VAL A 1 298 ? 8.372 5.481 -16.304 1.00 98.19 298 VAL A C 1
ATOM 2373 O O . VAL A 1 298 ? 8.762 5.886 -17.398 1.00 98.19 298 VAL A O 1
ATOM 2376 N N . LEU A 1 299 ? 9.082 5.629 -15.190 1.00 97.31 299 LEU A N 1
ATOM 2377 C CA . LEU A 1 299 ? 10.425 6.185 -15.151 1.00 97.31 299 LEU A CA 1
ATOM 2378 C C . LEU A 1 299 ? 11.448 5.069 -14.996 1.00 97.31 299 LEU A C 1
ATOM 2380 O O . LEU A 1 299 ? 11.288 4.157 -14.182 1.00 97.31 299 LEU A O 1
ATOM 2384 N N . ILE A 1 300 ? 12.519 5.177 -15.774 1.00 98.12 300 ILE A N 1
ATOM 2385 C CA . ILE A 1 300 ? 13.591 4.190 -15.855 1.00 98.12 300 ILE A CA 1
ATOM 2386 C C . ILE A 1 300 ? 14.919 4.897 -15.593 1.00 98.12 300 ILE A C 1
ATOM 2388 O O . ILE A 1 300 ? 15.209 5.925 -16.204 1.00 98.12 300 ILE A O 1
ATOM 2392 N N . LEU A 1 301 ? 15.736 4.332 -14.707 1.00 97.81 301 LEU A N 1
ATOM 2393 C CA . LEU A 1 301 ? 17.086 4.810 -14.401 1.00 97.81 301 LEU A CA 1
ATOM 2394 C C . LEU A 1 301 ? 18.055 3.638 -14.306 1.00 97.81 301 LEU A C 1
ATOM 2396 O O . LEU A 1 301 ? 17.637 2.488 -14.153 1.00 97.81 301 LEU A O 1
ATOM 2400 N N . LYS A 1 302 ? 19.357 3.927 -14.393 1.00 98.69 302 LYS A N 1
ATOM 2401 C CA . LYS A 1 302 ? 20.371 2.924 -14.065 1.00 98.69 302 LYS A CA 1
ATOM 2402 C C . LYS A 1 302 ? 20.325 2.622 -12.571 1.00 98.69 302 LYS A C 1
ATOM 2404 O O . LYS A 1 302 ? 20.126 3.526 -11.762 1.00 98.69 302 LYS A O 1
ATOM 2409 N N . ALA A 1 303 ? 20.585 1.372 -12.207 1.00 98.12 303 ALA A N 1
ATOM 2410 C CA . ALA A 1 303 ? 20.565 0.904 -10.830 1.00 98.12 303 ALA A CA 1
ATOM 2411 C C . ALA A 1 303 ? 21.466 1.749 -9.927 1.00 98.12 303 ALA A C 1
ATOM 2413 O O . ALA A 1 303 ? 21.038 2.127 -8.844 1.00 98.12 303 ALA A O 1
ATOM 2414 N N . LYS A 1 304 ? 22.673 2.105 -10.385 1.00 98.00 304 LYS A N 1
ATOM 2415 C CA . LYS A 1 304 ? 23.623 2.922 -9.613 1.00 98.00 304 LYS A CA 1
ATOM 2416 C C . LYS A 1 304 ? 23.155 4.352 -9.319 1.00 98.00 304 LYS A C 1
ATOM 2418 O O . LYS A 1 304 ? 23.645 4.945 -8.365 1.00 98.00 304 LYS A O 1
ATOM 2423 N N . ASP A 1 305 ? 22.230 4.882 -10.119 1.00 97.06 305 ASP A N 1
ATOM 2424 C CA . ASP A 1 305 ? 21.700 6.243 -9.975 1.00 97.06 305 ASP A CA 1
ATOM 2425 C C . ASP A 1 305 ? 20.482 6.274 -9.027 1.00 97.06 305 ASP A C 1
ATOM 2427 O O . ASP A 1 305 ? 19.927 7.335 -8.742 1.00 97.06 305 ASP A O 1
ATOM 2431 N N . LEU A 1 306 ? 20.048 5.108 -8.525 1.00 95.38 306 LEU A N 1
ATOM 2432 C CA . LEU A 1 306 ? 18.906 4.978 -7.627 1.00 95.38 306 LEU A CA 1
ATOM 2433 C C . LEU A 1 306 ? 19.340 5.081 -6.152 1.00 95.38 306 LEU A C 1
ATOM 2435 O O . LEU A 1 306 ? 20.289 4.406 -5.742 1.00 95.38 306 LEU A O 1
ATOM 2439 N N . PRO A 1 307 ? 18.600 5.819 -5.298 1.00 92.88 307 PRO A N 1
ATOM 2440 C CA . PRO A 1 307 ? 18.928 5.995 -3.874 1.00 92.88 307 PRO A CA 1
ATOM 2441 C C . PRO A 1 307 ? 19.074 4.692 -3.067 1.00 92.88 307 PRO A C 1
ATOM 2443 O O . PRO A 1 307 ? 19.718 4.663 -2.023 1.00 92.88 307 PRO A O 1
ATOM 2446 N N . CYS A 1 308 ? 18.466 3.602 -3.534 1.00 94.12 308 CYS A N 1
ATOM 2447 C CA . CYS A 1 308 ? 18.491 2.277 -2.913 1.00 94.12 308 CYS A CA 1
ATOM 2448 C C . CYS A 1 308 ? 19.426 1.290 -3.608 1.00 94.12 308 CYS A C 1
ATOM 2450 O O . CYS A 1 308 ? 19.313 0.086 -3.362 1.00 94.12 308 CYS A O 1
ATOM 2452 N N . TYR A 1 309 ? 20.357 1.752 -4.446 1.00 97.00 309 TYR A N 1
ATOM 2453 C CA . TYR A 1 309 ? 21.254 0.854 -5.169 1.00 97.00 309 TYR A CA 1
ATOM 2454 C C . TYR A 1 309 ? 21.965 -0.148 -4.251 1.00 97.00 309 TYR A C 1
ATOM 2456 O O . TYR A 1 309 ? 22.069 -1.319 -4.592 1.00 97.00 309 TYR A O 1
ATOM 2464 N N . ALA A 1 310 ? 22.382 0.265 -3.050 1.00 96.62 310 ALA A N 1
ATOM 2465 C CA . ALA A 1 310 ? 23.012 -0.637 -2.085 1.00 96.62 310 ALA A CA 1
ATOM 2466 C C . ALA A 1 310 ? 22.138 -1.864 -1.742 1.00 96.62 310 ALA A C 1
ATOM 2468 O O . ALA A 1 310 ? 22.659 -2.972 -1.625 1.00 96.62 310 ALA A O 1
ATOM 2469 N N . ASN A 1 311 ? 20.815 -1.686 -1.629 1.00 95.19 311 ASN A N 1
ATOM 2470 C CA . ASN A 1 311 ? 19.871 -2.783 -1.393 1.00 95.19 311 ASN A CA 1
ATOM 2471 C C . ASN A 1 311 ? 19.642 -3.636 -2.649 1.00 95.19 311 ASN A C 1
ATOM 2473 O O . ASN A 1 311 ? 19.536 -4.854 -2.558 1.00 95.19 311 ASN A O 1
ATOM 2477 N N . LEU A 1 312 ? 19.589 -3.010 -3.825 1.00 97.69 312 LEU A N 1
ATOM 2478 C CA . LEU A 1 312 ? 19.437 -3.723 -5.095 1.00 97.69 312 LEU A CA 1
ATOM 2479 C C . LEU A 1 312 ? 20.676 -4.579 -5.400 1.00 97.69 312 LEU A C 1
ATOM 2481 O O . LEU A 1 312 ? 20.556 -5.746 -5.772 1.00 97.69 312 LEU A O 1
ATOM 2485 N N . LYS A 1 313 ? 21.872 -4.033 -5.162 1.00 98.25 313 LYS A N 1
ATOM 2486 C CA . LYS A 1 313 ? 23.160 -4.706 -5.355 1.00 98.25 313 LYS A CA 1
ATOM 2487 C C . LYS A 1 313 ? 23.276 -5.969 -4.507 1.00 98.25 313 LYS A C 1
ATOM 2489 O O . LYS A 1 313 ? 23.745 -6.988 -5.005 1.00 98.25 313 LYS A O 1
ATOM 2494 N N . SER A 1 314 ? 22.821 -5.942 -3.249 1.00 97.50 314 SER A N 1
ATOM 2495 C CA . SER A 1 314 ? 22.830 -7.141 -2.394 1.00 97.50 314 SER A CA 1
ATOM 2496 C C . SER A 1 314 ? 21.882 -8.244 -2.881 1.00 97.50 314 SER A C 1
ATOM 2498 O O . SER A 1 314 ? 21.973 -9.375 -2.412 1.00 97.50 314 SER A O 1
ATOM 2500 N N . ARG A 1 315 ? 21.007 -7.934 -3.845 1.00 97.81 315 ARG A N 1
ATOM 2501 C CA . ARG A 1 315 ? 20.085 -8.865 -4.506 1.00 97.81 315 ARG A CA 1
ATOM 2502 C C . ARG A 1 315 ? 20.492 -9.195 -5.948 1.00 97.81 315 ARG A C 1
ATOM 2504 O O . ARG A 1 315 ? 19.680 -9.738 -6.687 1.00 97.81 315 ARG A O 1
ATOM 2511 N N . GLY A 1 316 ? 21.731 -8.885 -6.336 1.00 98.25 316 GLY A N 1
ATOM 2512 C CA . GLY A 1 316 ? 22.301 -9.270 -7.631 1.00 98.25 316 GLY A CA 1
ATOM 2513 C C . GLY A 1 316 ? 22.087 -8.272 -8.770 1.00 98.25 316 GLY A C 1
ATOM 2514 O O . GLY A 1 316 ? 22.532 -8.541 -9.881 1.00 98.25 316 GLY A O 1
ATOM 2515 N N . VAL A 1 317 ? 21.472 -7.113 -8.513 1.00 98.56 317 VAL A N 1
ATOM 2516 C CA . VAL A 1 317 ? 21.279 -6.081 -9.541 1.00 98.56 317 VAL A CA 1
ATOM 2517 C C . VAL A 1 317 ? 22.613 -5.416 -9.889 1.00 98.56 317 VAL A C 1
ATOM 2519 O O . VAL A 1 317 ? 23.273 -4.831 -9.022 1.00 98.56 317 VAL A O 1
ATOM 2522 N N . GLY A 1 318 ? 22.999 -5.468 -11.164 1.00 98.56 318 GLY A N 1
ATOM 2523 C CA . GLY A 1 318 ? 24.195 -4.806 -11.680 1.00 98.56 318 GLY A CA 1
ATOM 2524 C C . GLY A 1 318 ? 24.054 -3.275 -11.765 1.00 98.56 318 GLY A C 1
ATOM 2525 O O . GLY A 1 318 ? 22.967 -2.770 -12.034 1.00 98.56 318 GLY A O 1
ATOM 2526 N N . PRO A 1 319 ? 25.147 -2.500 -11.608 1.00 98.56 319 PRO A N 1
ATOM 2527 C CA . PRO A 1 319 ? 25.098 -1.029 -11.544 1.00 98.56 319 PRO A CA 1
ATOM 2528 C C . PRO A 1 319 ? 24.581 -0.356 -12.820 1.00 98.56 319 PRO A C 1
ATOM 2530 O O . PRO A 1 319 ? 23.981 0.716 -12.755 1.00 98.56 319 PRO A O 1
ATOM 2533 N N . GLU A 1 320 ? 24.840 -0.963 -13.979 1.00 98.62 320 GLU A N 1
ATOM 2534 C CA . GLU A 1 320 ? 24.471 -0.419 -15.292 1.00 98.62 320 GLU A CA 1
ATOM 2535 C C . GLU A 1 320 ? 23.103 -0.908 -15.784 1.00 98.62 320 GLU A C 1
ATOM 2537 O O . GLU A 1 320 ? 22.666 -0.508 -16.864 1.00 98.62 320 GLU A O 1
ATOM 2542 N N . GLU A 1 321 ? 22.422 -1.762 -15.016 1.00 98.75 321 GLU A N 1
ATOM 2543 C CA . GLU A 1 321 ? 21.076 -2.206 -15.359 1.00 98.75 321 GLU A CA 1
ATOM 2544 C C . GLU A 1 321 ? 20.094 -1.041 -15.288 1.00 98.75 321 GLU A C 1
ATOM 2546 O O . GLU A 1 321 ? 20.036 -0.325 -14.294 1.00 98.75 321 GLU A O 1
ATOM 2551 N N . LYS A 1 322 ? 19.304 -0.854 -16.339 1.00 98.75 322 LYS A N 1
ATOM 2552 C CA . LYS A 1 322 ? 18.236 0.137 -16.413 1.00 98.75 322 LYS A CA 1
ATOM 2553 C C . LYS A 1 322 ? 16.927 -0.503 -15.969 1.00 98.75 322 LYS A C 1
ATOM 2555 O O . LYS A 1 322 ? 16.423 -1.402 -16.646 1.00 98.75 322 LYS A O 1
ATOM 2560 N N . LEU A 1 323 ? 16.374 -0.036 -14.855 1.00 98.62 323 LEU A N 1
ATOM 2561 C CA . LEU A 1 323 ? 15.192 -0.620 -14.222 1.00 98.62 323 LEU A CA 1
ATOM 2562 C C . LEU A 1 323 ? 14.057 0.408 -14.122 1.00 98.62 323 LEU A C 1
ATOM 2564 O O . LEU A 1 323 ? 14.329 1.583 -13.851 1.00 98.62 323 LEU A O 1
ATOM 2568 N N . PRO A 1 324 ? 12.792 -0.010 -14.321 1.00 98.25 324 PRO A N 1
ATOM 2569 C CA . PRO A 1 324 ? 11.650 0.833 -14.024 1.00 98.25 324 PRO A CA 1
ATOM 2570 C C . PRO A 1 324 ? 11.542 0.952 -12.503 1.00 98.25 324 PRO A C 1
ATOM 2572 O O . PRO A 1 324 ? 11.461 -0.057 -11.801 1.00 98.25 324 PRO A O 1
ATOM 2575 N N . PHE A 1 325 ? 11.575 2.174 -11.984 1.00 97.44 325 PHE A N 1
ATOM 2576 C CA . PHE A 1 325 ? 11.582 2.409 -10.537 1.00 97.44 325 PHE A CA 1
ATOM 2577 C C . PHE A 1 325 ? 10.346 3.157 -10.053 1.00 97.44 325 PHE A C 1
ATOM 2579 O O . PHE A 1 325 ? 10.008 3.080 -8.875 1.00 97.44 325 PHE A O 1
ATOM 2586 N N . ASP A 1 326 ? 9.659 3.868 -10.939 1.00 97.19 326 ASP A N 1
ATOM 2587 C CA . ASP A 1 326 ? 8.486 4.645 -10.580 1.00 97.19 326 ASP A CA 1
ATOM 2588 C C . ASP A 1 326 ? 7.481 4.690 -11.724 1.00 97.19 326 ASP A C 1
ATOM 2590 O O . ASP A 1 326 ? 7.839 4.558 -12.894 1.00 97.19 326 ASP A O 1
ATOM 2594 N N . CYS A 1 327 ? 6.218 4.860 -11.368 1.00 97.62 327 CYS A N 1
ATOM 2595 C CA . CYS A 1 327 ? 5.100 5.016 -12.281 1.00 97.62 327 CYS A CA 1
ATOM 2596 C C . CYS A 1 327 ? 3.882 5.535 -11.514 1.00 97.62 327 CYS A C 1
ATOM 2598 O O . CYS A 1 327 ? 3.810 5.422 -10.289 1.00 97.62 327 CYS A O 1
ATOM 2600 N N . GLN A 1 328 ? 2.915 6.096 -12.234 1.00 97.94 328 GLN A N 1
ATOM 2601 C CA . GLN A 1 328 ? 1.581 6.366 -11.708 1.00 97.94 328 GLN A CA 1
ATOM 2602 C C . GLN A 1 328 ? 0.732 5.101 -11.827 1.00 97.94 328 GLN A C 1
ATOM 2604 O O . GLN A 1 328 ? 0.648 4.520 -12.909 1.00 97.94 328 GLN A O 1
ATOM 2609 N N . VAL A 1 329 ? 0.118 4.673 -10.724 1.00 98.25 329 VAL A N 1
ATOM 2610 C CA . VAL A 1 329 ? -0.647 3.422 -10.662 1.00 98.25 329 VAL A CA 1
ATOM 2611 C C . VAL A 1 329 ? -2.130 3.704 -10.463 1.00 98.25 329 VAL A C 1
ATOM 2613 O O . VAL A 1 329 ? -2.530 4.454 -9.568 1.00 98.25 329 VAL A O 1
ATOM 2616 N N . TRP A 1 330 ? -2.939 3.037 -11.278 1.00 98.25 330 TRP A N 1
ATOM 2617 C CA . TRP A 1 330 ? -4.387 2.992 -11.171 1.00 98.25 330 TRP A CA 1
ATOM 2618 C C . TRP A 1 330 ? -4.810 1.560 -10.849 1.00 98.25 330 TRP A C 1
ATOM 2620 O O . TRP A 1 330 ? -4.388 0.602 -11.506 1.00 98.25 330 TRP A O 1
ATOM 2630 N N . LEU A 1 331 ? -5.632 1.410 -9.818 1.00 98.19 331 LEU A N 1
ATOM 2631 C CA . LEU A 1 331 ? -6.130 0.124 -9.357 1.00 98.19 331 LEU A CA 1
ATOM 2632 C C . LEU A 1 331 ? -7.637 0.078 -9.577 1.00 98.19 331 LEU A C 1
ATOM 2634 O O . LEU A 1 331 ? -8.357 0.984 -9.166 1.00 98.19 331 LEU A O 1
ATOM 2638 N N . ARG A 1 332 ? -8.122 -0.984 -10.209 1.00 97.62 332 ARG A N 1
ATOM 2639 C CA . ARG A 1 332 ? -9.552 -1.273 -10.304 1.00 97.62 332 ARG A CA 1
ATOM 2640 C C . ARG A 1 332 ? -9.979 -2.056 -9.074 1.00 97.62 332 ARG A C 1
ATOM 2642 O O . ARG A 1 332 ? -9.329 -3.041 -8.708 1.00 97.62 332 ARG A O 1
ATOM 2649 N N . VAL A 1 333 ? -11.087 -1.625 -8.487 1.00 97.19 333 VAL A N 1
ATOM 2650 C CA . VAL A 1 333 ? -11.725 -2.251 -7.336 1.00 97.19 333 VAL A CA 1
ATOM 2651 C C . VAL A 1 333 ? -13.112 -2.718 -7.739 1.00 97.19 333 VAL A C 1
ATOM 2653 O O . VAL A 1 333 ? -13.893 -1.944 -8.286 1.00 97.19 333 VAL A O 1
ATOM 2656 N N . GLN A 1 334 ? -13.416 -3.981 -7.474 1.00 95.94 334 GLN A N 1
ATOM 2657 C CA . GLN A 1 334 ? -14.697 -4.597 -7.818 1.00 95.94 334 GLN A CA 1
ATOM 2658 C C . GLN A 1 334 ? -15.247 -5.366 -6.624 1.00 95.94 334 GLN A C 1
ATOM 2660 O O . GLN A 1 334 ? -14.477 -5.919 -5.836 1.00 95.94 334 GLN A O 1
ATOM 2665 N N . ALA A 1 335 ? -16.570 -5.456 -6.508 1.00 93.38 335 ALA A N 1
ATOM 2666 C CA . ALA A 1 335 ? -17.172 -6.403 -5.580 1.00 93.38 335 ALA A CA 1
ATOM 2667 C C . ALA A 1 335 ? -16.742 -7.831 -5.954 1.00 93.38 335 ALA A C 1
ATOM 2669 O O . ALA A 1 335 ? -16.784 -8.229 -7.122 1.00 93.38 335 ALA A O 1
ATOM 2670 N N . LYS A 1 336 ? -16.323 -8.628 -4.969 1.00 90.06 336 LYS A N 1
ATOM 2671 C CA . LYS A 1 336 ? -16.118 -10.058 -5.188 1.00 90.06 336 LYS A CA 1
ATOM 2672 C C . LYS A 1 336 ? -17.499 -10.674 -5.383 1.00 90.06 336 LYS A C 1
ATOM 2674 O O . LYS A 1 336 ? -18.278 -10.721 -4.433 1.00 90.06 336 LYS A O 1
ATOM 2679 N N . HIS A 1 337 ? -17.812 -11.125 -6.599 1.00 78.38 337 HIS A N 1
ATOM 2680 C CA . HIS A 1 337 ? -19.038 -11.885 -6.831 1.00 78.38 337 HIS A CA 1
ATOM 2681 C C . HIS A 1 337 ? -19.085 -13.042 -5.828 1.00 78.38 337 HIS A C 1
ATOM 2683 O O . HIS A 1 337 ? -18.168 -13.868 -5.783 1.00 78.38 337 HIS A O 1
ATOM 2689 N N . ARG A 1 338 ? -20.119 -13.054 -4.980 1.00 57.88 338 ARG A N 1
ATOM 2690 C CA . ARG A 1 338 ? -20.466 -14.261 -4.239 1.00 57.88 338 ARG A CA 1
ATOM 2691 C C . ARG A 1 338 ? -21.076 -15.212 -5.274 1.00 57.88 338 ARG A C 1
ATOM 2693 O O . ARG A 1 338 ? -21.997 -14.768 -5.959 1.00 57.88 338 ARG A O 1
ATOM 2700 N N . PRO A 1 339 ? -20.487 -16.403 -5.473 1.00 50.50 339 PRO A N 1
ATOM 2701 C CA . PRO A 1 339 ? -21.005 -17.382 -6.419 1.00 50.50 339 PRO A CA 1
ATOM 2702 C C . PRO A 1 339 ? -22.432 -17.807 -6.077 1.00 50.50 339 PRO A C 1
ATOM 2704 O O . PRO A 1 339 ? -22.817 -17.682 -4.888 1.00 50.50 339 PRO A O 1
#

Radius of gyration: 25.53 Å; chains: 1; bounding box: 47×72×81 Å

Sequence (339 aa):
MNRLCQHNQAHPCFWFLLILFLLIAGRGRAEPAVLSFEVQVRVEADKIVFRVTNLGPAAVLGENLVVEQWDEIGRVWRFAASPLWQCGTKETVFAKPLAAAEQIEIGWNKSLHKGCLKAGPGRYRVSIKDPQGSLQSLPVEFELTVVVEKVRNPESRETIYRIVNGECSLSWVLRDAESDQGVALYRPTCSLPFRDQTLLMSELLKAVVQSGMLPQAEWTLYWGRLTPSNGKCFELSQRLMLAAHQSKDWDVKRGKPKQGHENSFVRLVMEQTGIYSELKEIFQAQGLLLRVSNVEKVLILKAKDLPCYANLKSRGVGPEEKLPFDCQVWLRVQAKHRP

pLDDT: mean 79.21, std 20.21, range [24.23, 98.75]